Protein AF-X1EH78-F1 (afdb_monomer)

InterPro domains:
  IPR011990 Tetratricopeptide-like helical domain superfamily [G3DSA:1.25.40.10] (1-74)
  IPR011990 Tetratricopeptide-like helical domain superfamily [SSF48452] (2-75)
  IPR015338 Glycosyl transferase 64 domain [PF09258] (109-220)
  IPR029044 Nucleotide-diphospho-sugar transferases [G3DSA:3.90.550.10] (87-227)
  IPR029044 Nucleotide-diphospho-sugar transferases [SSF53448] (103-224)

Mean predicted aligned error: 12.68 Å

Structure (mmCIF, N/CA/C/O backbone):
data_AF-X1EH78-F1
#
_entry.id   AF-X1EH78-F1
#
loop_
_atom_site.group_PDB
_atom_site.id
_atom_site.type_symbol
_atom_site.label_atom_id
_atom_site.label_alt_id
_atom_site.label_comp_id
_atom_site.label_asym_id
_atom_site.label_entity_id
_atom_site.label_seq_id
_atom_site.pdbx_PDB_ins_code
_atom_site.Cartn_x
_atom_site.Cartn_y
_atom_site.Cartn_z
_atom_site.occupancy
_atom_site.B_iso_or_equiv
_atom_site.auth_seq_id
_atom_site.auth_comp_id
_atom_site.auth_asym_id
_atom_site.auth_atom_id
_atom_site.pdbx_PDB_model_num
ATOM 1 N N . MET A 1 1 ? 10.042 -4.671 -31.446 1.00 74.25 1 MET A N 1
ATOM 2 C CA . MET A 1 1 ? 11.273 -3.917 -31.793 1.00 74.25 1 MET A CA 1
ATOM 3 C C . MET A 1 1 ? 11.094 -2.400 -31.816 1.00 74.25 1 MET A C 1
ATOM 5 O O . MET A 1 1 ? 12.053 -1.720 -31.483 1.00 74.25 1 MET A O 1
ATOM 9 N N . LEU A 1 2 ? 9.914 -1.852 -32.146 1.00 88.25 2 LEU A N 1
ATOM 10 C CA . LEU A 1 2 ? 9.716 -0.392 -32.203 1.00 88.25 2 LEU A CA 1
ATOM 11 C C . LEU A 1 2 ? 10.090 0.333 -30.901 1.00 88.25 2 LEU A C 1
ATOM 13 O O . LEU A 1 2 ? 10.771 1.352 -30.965 1.00 88.25 2 LEU A O 1
ATOM 17 N N . GLY A 1 3 ? 9.722 -0.211 -29.733 1.00 90.81 3 GLY A N 1
ATOM 18 C CA . GLY A 1 3 ? 10.079 0.380 -28.436 1.00 90.81 3 GLY A CA 1
ATOM 19 C C . GLY A 1 3 ? 11.586 0.622 -28.290 1.00 90.81 3 GLY A C 1
ATOM 20 O O . GLY A 1 3 ? 12.017 1.741 -28.026 1.00 90.81 3 GLY A O 1
ATOM 21 N N . THR A 1 4 ? 12.397 -0.388 -28.604 1.00 91.75 4 THR A N 1
ATOM 22 C CA . THR A 1 4 ? 13.864 -0.306 -28.590 1.00 91.75 4 THR A CA 1
ATOM 23 C C . THR A 1 4 ? 14.398 0.751 -29.562 1.00 91.75 4 THR A C 1
ATOM 25 O O . THR A 1 4 ? 15.266 1.537 -29.193 1.00 91.75 4 THR A O 1
ATOM 28 N N . THR A 1 5 ? 13.851 0.834 -30.781 1.00 93.50 5 THR A N 1
ATOM 29 C CA . THR A 1 5 ? 14.229 1.872 -31.756 1.00 93.50 5 THR A CA 1
ATOM 30 C C . THR A 1 5 ? 13.955 3.275 -31.217 1.00 93.50 5 THR A C 1
ATOM 32 O O . THR A 1 5 ? 14.823 4.142 -31.286 1.00 93.50 5 THR A O 1
ATOM 35 N N . TYR A 1 6 ? 12.776 3.509 -30.634 1.00 93.75 6 TYR A N 1
ATOM 36 C CA . TYR A 1 6 ? 12.448 4.805 -30.039 1.00 93.75 6 TYR A CA 1
ATOM 37 C C . TYR A 1 6 ? 13.335 5.136 -28.836 1.00 93.75 6 TYR A C 1
ATOM 39 O O . TYR A 1 6 ? 13.730 6.292 -28.689 1.00 93.75 6 TYR A O 1
ATOM 47 N N . ALA A 1 7 ? 13.695 4.144 -28.018 1.00 94.62 7 ALA A N 1
ATOM 48 C CA . ALA A 1 7 ? 14.605 4.339 -26.894 1.00 94.62 7 ALA A CA 1
ATOM 49 C C . ALA A 1 7 ? 16.000 4.791 -27.357 1.00 94.62 7 ALA A C 1
ATOM 51 O O . ALA A 1 7 ? 16.530 5.751 -26.805 1.00 94.62 7 ALA A O 1
ATOM 52 N N . PHE A 1 8 ? 16.556 4.178 -28.411 1.00 94.62 8 PHE A N 1
ATOM 53 C CA . PHE A 1 8 ? 17.842 4.594 -28.992 1.00 94.62 8 PHE A CA 1
ATOM 54 C C . PHE A 1 8 ? 17.815 6.003 -29.594 1.00 94.62 8 PHE A C 1
ATOM 56 O O . PHE A 1 8 ? 18.830 6.692 -29.596 1.00 94.62 8 PHE A O 1
ATOM 63 N N . LEU A 1 9 ? 16.651 6.459 -30.062 1.00 95.75 9 LEU A N 1
ATOM 64 C CA . LEU A 1 9 ? 16.445 7.831 -30.534 1.00 95.75 9 LEU A CA 1
ATOM 65 C C . LEU A 1 9 ? 16.196 8.837 -29.390 1.00 95.75 9 LEU A C 1
ATOM 67 O O . LEU A 1 9 ? 15.796 9.969 -29.659 1.00 95.75 9 LEU A O 1
ATOM 71 N N . GLY A 1 10 ? 16.350 8.429 -28.124 1.00 93.62 10 GLY A N 1
ATOM 72 C CA . GLY A 1 10 ? 16.082 9.260 -26.943 1.00 93.62 10 GLY A CA 1
ATOM 73 C C . GLY A 1 10 ? 14.595 9.543 -26.695 1.00 93.62 10 GLY A C 1
ATOM 74 O O . GLY A 1 10 ? 14.237 10.374 -25.864 1.00 93.62 10 GLY A O 1
ATOM 75 N N . ARG A 1 11 ? 13.685 8.868 -27.409 1.00 95.94 11 ARG A N 1
ATOM 76 C CA . ARG A 1 11 ? 12.229 9.070 -27.316 1.00 95.94 11 ARG A CA 1
ATOM 77 C C . ARG A 1 11 ? 11.615 8.100 -26.309 1.00 95.94 11 ARG A C 1
ATOM 79 O O . ARG A 1 11 ? 10.763 7.281 -26.653 1.00 95.94 11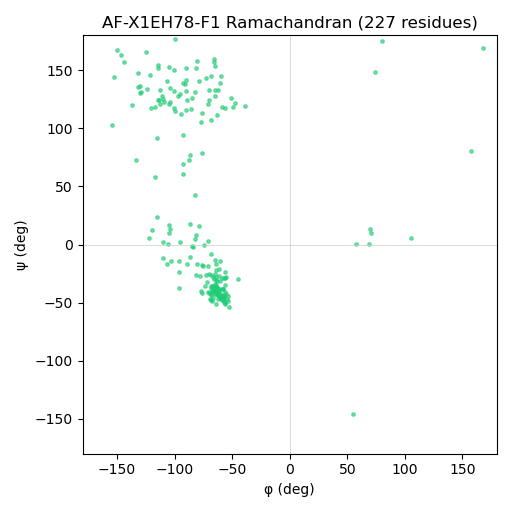 ARG A O 1
ATOM 86 N N . HIS A 1 12 ? 12.053 8.200 -25.057 1.00 95.56 12 HIS A N 1
ATOM 87 C CA . HIS A 1 12 ? 11.728 7.243 -23.993 1.00 95.56 12 HIS A CA 1
ATOM 88 C C . HIS A 1 12 ? 10.223 7.104 -23.714 1.00 95.56 12 HIS A C 1
ATOM 90 O O . HIS A 1 12 ? 9.746 5.986 -23.552 1.00 95.56 12 HIS A O 1
ATOM 96 N N . THR A 1 13 ? 9.444 8.191 -23.757 1.00 95.25 13 THR A N 1
ATOM 97 C CA . THR A 1 13 ? 7.975 8.120 -23.606 1.00 95.25 13 THR A CA 1
ATOM 98 C C . THR A 1 13 ? 7.340 7.243 -24.683 1.00 95.25 13 THR A C 1
ATOM 100 O O . THR A 1 13 ? 6.545 6.358 -24.381 1.00 95.25 13 THR A O 1
ATOM 103 N N . LYS A 1 14 ? 7.752 7.432 -25.943 1.00 94.56 14 LYS A N 1
ATOM 104 C CA . LYS A 1 14 ? 7.237 6.645 -27.066 1.00 94.56 14 LYS A CA 1
ATOM 105 C C . LYS A 1 14 ? 7.701 5.191 -26.989 1.00 94.56 14 LYS A C 1
ATOM 107 O O . LYS A 1 14 ? 6.945 4.291 -27.334 1.00 94.56 14 LYS A O 1
ATOM 112 N N . ALA A 1 15 ? 8.925 4.959 -26.516 1.00 95.31 15 ALA A N 1
ATOM 113 C CA . ALA A 1 15 ? 9.440 3.614 -26.289 1.00 95.31 15 ALA A CA 1
ATOM 114 C C . ALA A 1 15 ? 8.561 2.823 -25.308 1.00 95.31 15 ALA A C 1
ATOM 116 O O . ALA A 1 15 ? 8.171 1.698 -25.619 1.00 95.31 15 ALA A O 1
ATOM 117 N N . ILE A 1 16 ? 8.193 3.448 -24.182 1.00 95.00 16 ILE A N 1
ATOM 118 C CA . ILE A 1 16 ? 7.321 2.862 -23.155 1.00 95.00 16 ILE A CA 1
ATOM 119 C C . ILE A 1 16 ? 5.953 2.494 -23.737 1.00 95.00 16 ILE A C 1
ATOM 121 O O . ILE A 1 16 ? 5.503 1.371 -23.527 1.00 95.00 16 ILE A O 1
ATOM 125 N N . GLU A 1 17 ? 5.320 3.383 -24.512 1.00 93.31 17 GLU A N 1
ATOM 126 C CA . GLU A 1 17 ? 4.031 3.093 -25.162 1.00 93.31 17 GLU A CA 1
ATOM 127 C C . GLU A 1 17 ? 4.090 1.813 -26.006 1.00 93.31 17 GLU A C 1
ATOM 129 O O . GLU A 1 17 ? 3.221 0.953 -25.887 1.00 93.31 17 GLU A O 1
ATOM 134 N N . TYR A 1 18 ? 5.136 1.655 -26.823 1.00 92.75 18 TYR A N 1
ATOM 135 C CA . TYR A 1 18 ? 5.283 0.479 -27.683 1.00 92.75 18 TYR A CA 1
ATOM 136 C C . TYR A 1 18 ? 5.634 -0.802 -26.923 1.00 92.75 18 TYR A C 1
ATOM 138 O O . TYR A 1 18 ? 5.234 -1.881 -27.357 1.00 92.75 18 TYR A O 1
ATOM 146 N N . TRP A 1 19 ? 6.386 -0.722 -25.823 1.00 94.00 19 TRP A N 1
ATOM 147 C CA . TRP A 1 19 ? 6.629 -1.899 -24.986 1.00 94.00 19 TRP A CA 1
ATOM 148 C C . TRP A 1 19 ? 5.361 -2.330 -24.245 1.00 94.00 19 TRP A C 1
ATOM 150 O O . TRP A 1 19 ? 5.039 -3.514 -24.260 1.00 94.00 19 TRP A O 1
ATOM 160 N N . ILE A 1 20 ? 4.582 -1.392 -23.701 1.00 91.38 20 ILE A N 1
ATOM 161 C CA . ILE A 1 20 ? 3.291 -1.706 -23.067 1.00 91.38 20 ILE A CA 1
ATOM 162 C C . ILE A 1 20 ? 2.309 -2.290 -24.086 1.00 91.38 20 ILE A C 1
ATOM 164 O O . ILE A 1 20 ? 1.620 -3.266 -23.795 1.00 91.38 20 ILE A O 1
ATOM 168 N N . ASP A 1 21 ? 2.250 -1.737 -25.300 1.00 89.19 21 ASP A N 1
ATOM 169 C CA . ASP A 1 21 ? 1.376 -2.281 -26.342 1.00 89.19 21 ASP A CA 1
ATOM 170 C C . ASP A 1 21 ? 1.782 -3.708 -26.746 1.00 89.19 21 ASP A C 1
ATOM 172 O O . ASP A 1 21 ? 0.919 -4.536 -27.033 1.00 89.19 21 ASP A O 1
ATOM 176 N N . SER A 1 22 ? 3.075 -4.045 -26.654 1.00 88.19 22 SER A N 1
ATOM 177 C CA . SER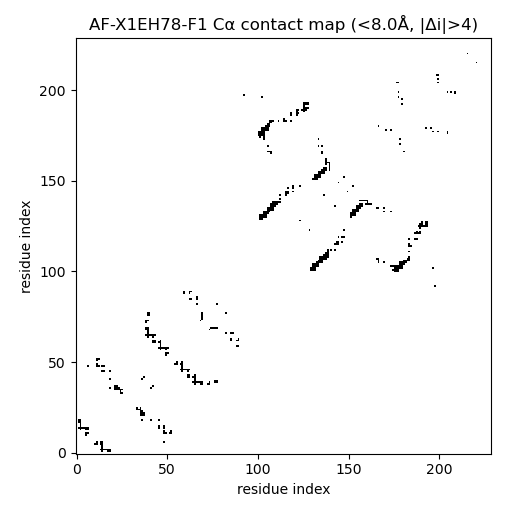 A 1 22 ? 3.579 -5.398 -26.930 1.00 88.19 22 SER A CA 1
ATOM 178 C C . SER A 1 22 ? 3.161 -6.465 -25.912 1.00 88.19 22 SER A C 1
ATOM 180 O O . SER A 1 22 ? 3.371 -7.654 -26.153 1.00 88.19 22 SER A O 1
ATOM 182 N N . PHE A 1 23 ? 2.528 -6.074 -24.801 1.00 87.94 23 PHE A N 1
ATOM 183 C CA . PHE A 1 23 ? 1.910 -7.026 -23.877 1.00 87.94 23 PHE A CA 1
ATOM 184 C C . PHE A 1 23 ? 0.669 -7.685 -24.486 1.00 87.94 23 PHE A C 1
ATOM 186 O O . PHE A 1 23 ? 0.321 -8.810 -24.123 1.00 87.94 23 PHE A O 1
ATOM 193 N N . LYS A 1 24 ? 0.016 -7.024 -25.446 1.00 84.94 24 LYS A N 1
ATOM 194 C CA . LYS A 1 24 ? -1.148 -7.566 -26.145 1.00 84.94 24 LYS A CA 1
ATOM 195 C C . LYS A 1 24 ? -0.708 -8.561 -27.218 1.00 84.94 24 LYS A C 1
ATOM 197 O O . LYS A 1 24 ? 0.259 -8.334 -27.943 1.00 84.94 24 LYS A O 1
ATOM 202 N N . ILE A 1 25 ? -1.462 -9.648 -27.367 1.00 70.69 25 ILE A N 1
ATOM 203 C CA . ILE A 1 25 ? -1.363 -10.500 -28.555 1.00 70.69 25 ILE A CA 1
ATOM 204 C C . ILE A 1 25 ? -2.099 -9.771 -29.679 1.00 70.69 25 ILE A C 1
ATOM 206 O O . ILE A 1 25 ? -3.328 -9.715 -29.691 1.00 70.69 25 ILE A O 1
ATOM 210 N N . ASN A 1 26 ? -1.353 -9.188 -30.613 1.00 66.38 26 ASN A N 1
ATOM 211 C CA . ASN A 1 26 ? -1.954 -8.589 -31.799 1.00 66.38 26 ASN A CA 1
ATOM 212 C C . ASN A 1 26 ? -2.491 -9.702 -32.707 1.00 66.38 26 ASN A C 1
ATOM 214 O O . ASN A 1 26 ? -1.758 -10.611 -33.085 1.00 66.38 26 ASN A O 1
ATOM 218 N N . THR A 1 27 ? -3.776 -9.638 -33.050 1.00 62.12 27 THR A N 1
ATOM 219 C CA . THR A 1 27 ? -4.417 -10.566 -33.990 1.00 62.12 27 THR A CA 1
ATOM 220 C C . THR A 1 27 ? -4.524 -9.890 -35.358 1.00 62.12 27 THR A C 1
ATOM 222 O O . THR A 1 27 ? -4.885 -8.718 -35.450 1.00 62.12 27 THR A O 1
ATOM 225 N N . GLY A 1 28 ? -4.121 -10.589 -36.419 1.00 69.88 28 GLY A N 1
ATOM 226 C CA . GLY A 1 28 ? -4.077 -10.058 -37.784 1.00 69.88 28 GLY A CA 1
ATOM 227 C C . GLY A 1 28 ? -3.311 -10.978 -38.735 1.00 69.88 28 GLY A C 1
ATOM 228 O O . GLY A 1 28 ? -2.634 -11.906 -38.287 1.00 69.88 28 GLY A O 1
ATOM 229 N N . ASP A 1 29 ? -3.408 -10.707 -40.038 1.00 70.38 29 ASP A N 1
ATOM 230 C CA . ASP A 1 29 ? -2.675 -11.435 -41.080 1.00 70.38 29 ASP A CA 1
ATOM 231 C C . ASP A 1 29 ? -1.212 -10.981 -41.106 1.00 70.38 29 ASP A C 1
ATOM 233 O O . ASP A 1 29 ? -0.785 -10.152 -41.912 1.00 70.38 29 ASP A O 1
ATOM 237 N N . PHE A 1 30 ? -0.432 -11.493 -40.160 1.00 75.31 30 PHE A N 1
ATOM 238 C CA . PHE A 1 30 ? 0.999 -11.242 -40.097 1.00 75.31 30 PHE A CA 1
ATOM 239 C C . PHE A 1 30 ? 1.769 -12.344 -40.827 1.00 75.31 30 PHE A C 1
ATOM 241 O O . PHE A 1 30 ? 1.492 -13.528 -40.662 1.00 75.31 30 PHE A O 1
ATOM 248 N N . ILE A 1 31 ? 2.811 -11.954 -41.570 1.00 76.06 31 ILE A N 1
ATOM 249 C CA . ILE A 1 31 ? 3.773 -12.898 -42.174 1.00 76.06 31 ILE A CA 1
ATOM 250 C C . ILE A 1 31 ? 4.494 -13.714 -41.080 1.00 76.06 31 ILE A C 1
ATOM 252 O O . ILE A 1 31 ? 4.895 -14.852 -41.309 1.00 76.06 31 ILE A O 1
ATOM 256 N N . PHE A 1 32 ? 4.624 -13.147 -39.876 1.00 72.31 32 PHE A N 1
ATOM 257 C CA . PHE A 1 32 ? 5.191 -13.797 -38.698 1.00 72.31 32 PHE A CA 1
ATOM 258 C C . PHE A 1 32 ? 4.238 -13.646 -37.513 1.00 72.31 32 PHE A C 1
ATOM 260 O O . PHE A 1 32 ? 3.809 -12.530 -37.223 1.00 72.31 32 PHE A O 1
ATOM 267 N N . CYS A 1 33 ? 3.943 -14.740 -36.807 1.00 70.69 33 CYS A N 1
ATOM 268 C CA . CYS A 1 33 ? 3.085 -14.704 -35.624 1.00 70.69 33 CYS A CA 1
ATOM 269 C C . CYS A 1 33 ? 3.675 -13.758 -34.563 1.00 70.69 33 CYS A C 1
ATOM 271 O O . CYS A 1 33 ? 4.785 -14.012 -34.081 1.00 70.69 33 CYS A O 1
ATOM 273 N N . PRO A 1 34 ? 2.976 -12.675 -34.183 1.00 70.00 34 PRO A N 1
ATOM 274 C CA . PRO A 1 34 ? 3.448 -11.802 -33.122 1.00 70.00 34 PRO A CA 1
ATOM 275 C C . PRO A 1 34 ? 3.472 -12.569 -31.799 1.00 70.00 34 PRO A C 1
ATOM 277 O O . PRO A 1 34 ? 2.513 -13.245 -31.430 1.00 70.00 34 PRO A O 1
ATOM 280 N N . ILE A 1 35 ? 4.583 -12.451 -31.079 1.00 69.38 35 ILE A N 1
ATOM 281 C CA . ILE A 1 35 ? 4.750 -13.020 -29.743 1.00 69.38 35 ILE A CA 1
ATOM 282 C C . ILE A 1 35 ? 4.449 -11.903 -28.746 1.00 69.38 35 ILE A C 1
ATOM 284 O O . ILE A 1 35 ? 5.015 -10.812 -28.863 1.00 69.38 35 ILE A O 1
ATOM 288 N N . SER A 1 36 ? 3.561 -12.161 -27.783 1.00 78.06 36 SER A N 1
ATOM 289 C CA . SER A 1 36 ? 3.377 -11.246 -26.651 1.00 78.06 36 SER A CA 1
ATOM 290 C C . SER A 1 36 ? 4.676 -11.168 -25.854 1.00 78.06 36 SER A C 1
ATOM 292 O O . SER A 1 36 ? 5.290 -12.192 -25.556 1.00 78.06 36 SER A O 1
ATOM 294 N N . ARG A 1 37 ? 5.106 -9.949 -25.527 1.00 81.81 37 ARG A N 1
ATOM 295 C CA . ARG A 1 37 ? 6.349 -9.688 -24.792 1.00 81.81 37 ARG A CA 1
ATOM 296 C C . ARG A 1 37 ? 6.069 -9.030 -23.452 1.00 81.81 37 ARG A C 1
ATOM 298 O O . ARG A 1 37 ? 6.529 -7.929 -23.175 1.00 81.81 37 ARG A O 1
ATOM 305 N N . ASN A 1 38 ? 5.286 -9.707 -22.623 1.00 90.12 38 ASN A N 1
ATOM 306 C CA . ASN A 1 38 ? 5.150 -9.369 -21.210 1.00 90.12 38 ASN A CA 1
ATOM 307 C C . ASN A 1 38 ? 6.154 -10.197 -20.393 1.00 90.12 38 ASN A C 1
ATOM 309 O O . ASN A 1 38 ? 5.775 -11.148 -19.721 1.00 90.12 38 ASN A O 1
ATOM 313 N N . ASP A 1 39 ? 7.442 -9.887 -20.550 1.00 92.00 39 ASP A N 1
ATOM 314 C CA . ASP A 1 39 ? 8.558 -10.651 -19.986 1.00 92.00 39 ASP A CA 1
ATOM 315 C C . ASP A 1 39 ? 9.491 -9.765 -19.137 1.00 92.00 39 ASP A C 1
ATOM 317 O O . ASP A 1 39 ? 9.435 -8.531 -19.195 1.00 92.00 39 ASP A O 1
ATOM 321 N N . ALA A 1 40 ? 10.362 -10.393 -18.341 1.00 94.25 40 ALA A N 1
ATOM 322 C CA . ALA A 1 40 ? 11.279 -9.704 -17.429 1.00 94.25 40 ALA A CA 1
ATOM 323 C C . ALA A 1 40 ? 12.177 -8.671 -18.133 1.00 94.25 40 ALA A C 1
ATOM 325 O O . ALA A 1 40 ? 12.374 -7.559 -17.640 1.00 94.25 40 ALA A O 1
ATOM 326 N N . GLN A 1 41 ? 12.677 -9.011 -19.324 1.00 94.56 41 GLN A N 1
ATOM 327 C CA . GLN A 1 41 ? 13.516 -8.130 -20.136 1.00 94.56 41 GLN A CA 1
ATOM 328 C C . GLN A 1 41 ? 12.754 -6.882 -20.604 1.00 94.56 41 GLN A C 1
ATOM 330 O O . GLN A 1 41 ? 13.301 -5.779 -20.609 1.00 94.56 41 GLN A O 1
ATOM 335 N N . THR A 1 42 ? 11.487 -7.034 -20.983 1.00 94.19 42 THR A N 1
ATOM 336 C CA . THR A 1 42 ? 10.657 -5.916 -21.435 1.00 94.19 42 THR A CA 1
ATOM 337 C C . THR A 1 42 ? 10.369 -4.953 -20.285 1.00 94.19 42 THR A C 1
ATOM 339 O O . THR A 1 42 ? 10.459 -3.736 -20.465 1.00 94.19 42 THR A O 1
ATOM 342 N N . TRP A 1 43 ? 10.114 -5.474 -19.084 1.00 95.88 43 TRP A N 1
ATOM 343 C CA . TRP A 1 43 ? 9.969 -4.656 -17.880 1.00 95.88 43 TRP A CA 1
ATOM 344 C C . TRP A 1 43 ? 11.265 -3.950 -17.473 1.00 95.88 43 TRP A C 1
ATOM 346 O O . TRP A 1 43 ? 11.221 -2.773 -17.112 1.00 95.88 43 TRP A O 1
ATOM 356 N N . ASP A 1 44 ? 12.422 -4.600 -17.621 1.00 96.25 44 ASP A N 1
ATOM 357 C CA . ASP A 1 44 ? 13.717 -3.939 -17.438 1.00 96.25 44 ASP A CA 1
ATOM 358 C C . ASP A 1 44 ? 13.901 -2.756 -18.408 1.00 96.25 44 ASP A C 1
ATOM 360 O O . ASP A 1 44 ? 14.265 -1.654 -17.993 1.00 96.25 44 ASP A O 1
ATOM 364 N N . TRP A 1 45 ? 13.579 -2.927 -19.691 1.00 96.56 45 TRP A N 1
ATOM 365 C CA . TRP A 1 45 ? 13.659 -1.832 -20.663 1.00 96.56 45 TRP A CA 1
ATOM 366 C C . TRP A 1 45 ? 12.734 -0.662 -20.328 1.00 96.56 45 TRP A C 1
ATOM 368 O O . TRP A 1 45 ? 13.139 0.501 -20.438 1.00 96.56 45 TRP A O 1
ATOM 378 N N . ILE A 1 46 ? 11.514 -0.958 -19.875 1.00 96.25 46 ILE A N 1
ATOM 379 C CA . ILE A 1 46 ? 10.577 0.054 -19.382 1.00 96.25 46 ILE A CA 1
ATOM 380 C C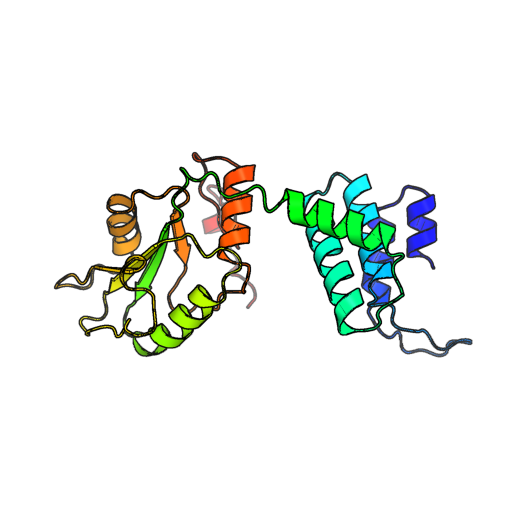 . ILE A 1 46 ? 11.184 0.791 -18.180 1.00 96.25 46 ILE A C 1
ATOM 382 O O . ILE A 1 46 ? 11.149 2.024 -18.149 1.00 96.25 46 ILE A O 1
ATOM 386 N N . SER A 1 47 ? 11.803 0.070 -17.236 1.00 96.19 47 SER A N 1
ATOM 387 C CA . SER A 1 47 ? 12.472 0.677 -16.079 1.00 96.19 47 SER A CA 1
ATOM 388 C C . SER A 1 47 ? 13.565 1.661 -16.509 1.00 96.19 47 SER A C 1
ATOM 390 O O . SER A 1 47 ? 13.583 2.808 -16.061 1.00 96.19 47 SER A O 1
ATOM 392 N N . LEU A 1 48 ? 14.403 1.282 -17.478 1.00 96.00 48 LEU A N 1
ATOM 393 C CA . LEU A 1 48 ? 15.475 2.132 -17.989 1.00 96.00 48 LEU A CA 1
ATOM 394 C C . LEU A 1 48 ? 14.932 3.388 -18.683 1.00 96.00 48 LEU A C 1
ATOM 396 O O . LEU A 1 48 ? 15.493 4.477 -18.541 1.00 96.00 48 LEU A O 1
ATOM 400 N N . ALA A 1 49 ? 13.835 3.274 -19.431 1.00 95.94 49 ALA A N 1
ATOM 401 C CA . ALA A 1 49 ? 13.202 4.438 -20.040 1.00 95.94 49 ALA A CA 1
ATOM 402 C C . ALA A 1 49 ? 12.613 5.392 -18.993 1.00 95.94 49 ALA A C 1
ATOM 404 O O . ALA A 1 49 ? 12.776 6.604 -19.132 1.00 95.94 49 ALA A O 1
ATOM 405 N N . PHE A 1 50 ? 12.001 4.881 -17.921 1.00 95.75 50 PHE A N 1
ATOM 406 C CA . PHE A 1 50 ? 11.560 5.726 -16.810 1.00 95.75 50 PHE A CA 1
ATOM 407 C C . PHE A 1 50 ? 12.730 6.399 -16.084 1.00 95.75 50 PHE A C 1
ATOM 409 O O . PHE A 1 50 ? 12.635 7.588 -15.770 1.00 95.75 50 PHE A O 1
ATOM 416 N N . ALA A 1 51 ? 13.852 5.698 -15.897 1.00 93.19 51 ALA A N 1
ATOM 417 C CA . ALA A 1 51 ? 15.068 6.274 -15.326 1.00 93.19 51 ALA A CA 1
ATOM 418 C C . ALA A 1 51 ? 15.570 7.475 -16.149 1.00 93.19 51 ALA A C 1
ATOM 420 O O . ALA A 1 51 ? 15.821 8.544 -15.593 1.00 93.19 51 ALA A O 1
ATOM 421 N N . ASN A 1 52 ? 15.625 7.338 -17.480 1.00 94.38 52 ASN A N 1
ATOM 422 C CA . ASN A 1 52 ? 16.029 8.422 -18.387 1.00 94.38 52 ASN A CA 1
ATOM 423 C C . ASN A 1 52 ? 15.061 9.617 -18.382 1.00 94.38 52 ASN A C 1
ATOM 425 O O . ASN A 1 52 ? 15.463 10.741 -18.668 1.00 94.38 52 ASN A O 1
ATOM 429 N N . LEU A 1 53 ? 13.791 9.393 -18.040 1.00 92.00 53 LEU A N 1
ATOM 430 C CA . LEU A 1 53 ? 12.792 10.452 -17.874 1.00 92.00 53 LEU A CA 1
ATOM 431 C C . LEU A 1 53 ? 12.805 11.086 -16.471 1.00 92.00 53 LEU A C 1
ATOM 433 O O . LEU A 1 53 ? 11.995 11.970 -16.205 1.00 92.00 53 LEU A O 1
ATOM 437 N N . GLY A 1 54 ? 13.664 10.625 -15.553 1.00 87.25 54 GLY A N 1
ATOM 438 C CA . GLY A 1 54 ? 13.668 11.066 -14.153 1.00 87.25 54 GLY A CA 1
ATOM 439 C C . GLY A 1 54 ? 12.457 10.586 -13.338 1.00 87.25 54 GLY A C 1
ATOM 440 O O . GLY A 1 54 ? 12.224 11.073 -12.231 1.00 87.25 54 GLY A O 1
ATOM 441 N N . LYS A 1 55 ? 11.688 9.626 -13.863 1.00 85.75 55 LYS A N 1
ATOM 442 C CA . LYS A 1 55 ? 10.461 9.073 -13.271 1.00 85.75 55 LYS A CA 1
ATOM 443 C C . LYS A 1 55 ? 10.785 7.930 -12.312 1.00 85.75 55 LYS A C 1
ATOM 445 O O . LYS A 1 55 ? 10.693 6.753 -12.654 1.00 85.75 55 LYS A O 1
ATOM 450 N N . LYS A 1 56 ? 11.252 8.291 -11.115 1.00 86.12 56 LYS A N 1
ATOM 451 C CA . LYS A 1 56 ? 11.816 7.337 -10.145 1.00 86.12 56 LYS A CA 1
ATOM 452 C C . LYS A 1 56 ? 10.812 6.286 -9.659 1.00 86.12 56 LYS A C 1
ATOM 454 O O . LYS A 1 56 ? 11.207 5.136 -9.487 1.00 86.12 56 LYS A O 1
ATOM 459 N N . ASP A 1 57 ? 9.550 6.648 -9.448 1.00 79.56 57 ASP A N 1
ATOM 460 C CA . ASP A 1 57 ? 8.548 5.728 -8.890 1.00 79.56 57 ASP A CA 1
ATOM 461 C C . ASP A 1 57 ? 8.066 4.715 -9.936 1.00 79.56 57 ASP A C 1
ATOM 463 O O . ASP A 1 57 ? 7.988 3.512 -9.667 1.00 79.56 57 ASP A O 1
ATOM 467 N N . GLU A 1 58 ? 7.829 5.169 -11.168 1.00 87.44 58 GLU A N 1
ATOM 468 C CA . GLU A 1 58 ? 7.485 4.282 -12.278 1.00 87.44 58 GLU A CA 1
ATOM 469 C C . GLU A 1 58 ? 8.657 3.367 -12.660 1.00 87.44 58 GLU A C 1
ATOM 471 O O . GLU A 1 58 ? 8.446 2.185 -12.934 1.00 87.44 58 GLU A O 1
ATOM 476 N N . MET A 1 59 ? 9.895 3.876 -12.604 1.00 93.56 59 MET A N 1
ATOM 477 C CA . MET A 1 59 ? 11.106 3.064 -12.770 1.00 93.56 59 MET A CA 1
ATOM 478 C C . MET A 1 59 ? 11.136 1.919 -11.754 1.00 93.56 59 MET A C 1
ATOM 480 O O . MET A 1 59 ? 11.295 0.769 -12.150 1.00 93.56 59 MET A O 1
ATOM 484 N N . LYS A 1 60 ? 10.947 2.210 -10.461 1.00 86.12 60 LYS A N 1
ATOM 485 C CA . LYS A 1 60 ? 10.950 1.188 -9.399 1.00 86.12 60 LYS A CA 1
ATOM 486 C C . LYS A 1 60 ? 9.844 0.160 -9.587 1.00 86.12 60 LYS A C 1
ATOM 488 O O . LYS A 1 60 ? 10.095 -1.035 -9.476 1.00 86.12 60 LYS A O 1
ATOM 493 N N . THR A 1 61 ? 8.639 0.621 -9.918 1.00 86.06 61 THR A N 1
ATOM 494 C CA . THR A 1 61 ? 7.501 -0.263 -10.208 1.00 86.06 61 THR A CA 1
ATOM 495 C C . THR A 1 61 ? 7.848 -1.230 -11.342 1.00 86.06 61 THR A C 1
ATOM 497 O O . THR A 1 61 ? 7.605 -2.430 -11.230 1.00 86.06 61 THR A O 1
ATOM 500 N N . ALA A 1 62 ? 8.486 -0.732 -12.405 1.00 92.19 62 ALA A N 1
ATOM 501 C CA . ALA A 1 62 ? 8.959 -1.563 -13.504 1.00 92.19 62 ALA A CA 1
ATOM 502 C C . ALA A 1 62 ? 10.096 -2.522 -13.088 1.00 92.19 62 ALA A C 1
ATOM 504 O O . ALA A 1 62 ? 10.091 -3.666 -13.531 1.00 92.19 62 ALA A O 1
ATOM 505 N N . CYS A 1 63 ? 11.017 -2.118 -12.200 1.00 93.75 63 CYS A N 1
ATOM 506 C CA . CYS A 1 63 ? 12.044 -3.011 -11.640 1.00 93.75 63 CYS A CA 1
ATOM 507 C C . CYS A 1 63 ? 11.435 -4.171 -10.834 1.00 93.75 63 CYS A C 1
ATOM 509 O O . CYS A 1 63 ? 11.810 -5.322 -11.047 1.00 93.75 63 CYS A O 1
ATOM 511 N N . HIS A 1 64 ? 10.477 -3.889 -9.941 1.00 89.81 64 HIS A N 1
ATOM 512 C CA . HIS A 1 64 ? 9.759 -4.925 -9.185 1.00 89.81 64 HIS A CA 1
ATOM 513 C C . HIS A 1 64 ? 9.077 -5.923 -10.112 1.00 89.81 64 HIS A C 1
ATOM 515 O O . HIS A 1 64 ? 9.149 -7.134 -9.916 1.00 89.81 64 HIS A O 1
ATOM 521 N N . GLN A 1 65 ? 8.418 -5.395 -11.137 1.00 90.94 65 GLN A N 1
ATOM 522 C CA . GLN A 1 65 ? 7.708 -6.192 -12.112 1.00 90.94 65 GLN A CA 1
ATOM 523 C C . GLN A 1 65 ? 8.676 -7.053 -12.944 1.00 90.94 65 GLN A C 1
ATOM 525 O O . GLN A 1 65 ? 8.404 -8.233 -13.139 1.00 90.94 65 GLN A O 1
ATOM 530 N N . ALA A 1 66 ? 9.841 -6.526 -13.336 1.00 94.31 66 ALA A N 1
ATOM 531 C CA . ALA A 1 66 ? 10.890 -7.300 -14.002 1.00 94.31 66 ALA A CA 1
ATOM 532 C C . ALA A 1 66 ? 11.381 -8.478 -13.144 1.00 94.31 66 ALA A C 1
ATOM 534 O O . ALA A 1 66 ? 11.443 -9.603 -13.635 1.00 94.31 66 ALA A O 1
ATOM 535 N N . LEU A 1 67 ? 11.667 -8.242 -11.858 1.00 92.75 67 LEU A N 1
ATOM 536 C CA . LEU A 1 67 ? 12.087 -9.291 -10.919 1.00 92.75 67 LEU A CA 1
ATOM 537 C C . LEU A 1 67 ? 10.998 -10.352 -10.702 1.00 92.75 67 LEU A C 1
ATOM 539 O O . LEU A 1 67 ? 11.306 -11.541 -10.603 1.00 92.75 67 LEU A O 1
ATOM 543 N N . ARG A 1 68 ? 9.723 -9.942 -10.646 1.00 90.44 68 ARG A N 1
ATOM 544 C CA . ARG A 1 68 ? 8.595 -10.872 -10.516 1.00 90.44 68 ARG A CA 1
ATOM 545 C C . ARG A 1 68 ? 8.489 -11.789 -11.732 1.00 90.44 68 ARG A C 1
ATOM 547 O O . ARG A 1 68 ? 8.448 -13.004 -11.570 1.00 90.44 68 ARG A O 1
ATOM 554 N N . GLU A 1 69 ? 8.488 -11.218 -12.935 1.00 92.25 69 GLU A N 1
ATOM 555 C CA . GLU A 1 69 ? 8.373 -11.990 -14.179 1.00 92.25 69 GLU A CA 1
ATOM 556 C C . GLU A 1 69 ? 9.579 -12.921 -14.394 1.00 92.25 69 GLU A C 1
ATOM 558 O O . GLU A 1 69 ? 9.399 -14.049 -14.851 1.00 92.25 69 GLU A O 1
ATOM 563 N N . GLU A 1 70 ? 10.787 -12.503 -13.994 1.00 93.44 70 GLU A N 1
ATOM 564 C CA . GLU A 1 70 ? 11.997 -13.344 -14.029 1.00 93.44 70 GLU A CA 1
ATOM 565 C C . GLU A 1 70 ? 11.842 -14.586 -13.139 1.00 93.44 70 GLU A C 1
ATOM 567 O O . GLU A 1 70 ? 12.267 -15.683 -13.498 1.00 93.44 70 GLU A O 1
ATOM 572 N N . LYS A 1 71 ? 11.199 -14.431 -11.977 1.00 90.38 71 LYS A N 1
ATOM 573 C CA . LYS A 1 71 ? 10.959 -15.525 -11.034 1.00 90.38 71 LYS A CA 1
ATOM 574 C C . LYS A 1 71 ? 9.816 -16.444 -11.471 1.00 90.38 71 LYS A C 1
ATOM 576 O O . LYS A 1 71 ? 9.899 -17.651 -11.255 1.00 90.38 71 LYS A O 1
ATOM 581 N N . GLU A 1 72 ? 8.742 -15.879 -12.015 1.00 86.94 72 GLU A N 1
ATOM 582 C CA . GLU A 1 72 ? 7.470 -16.584 -12.210 1.00 86.94 72 GLU A CA 1
ATOM 583 C C . GLU A 1 72 ? 7.299 -17.170 -13.616 1.00 86.94 72 GLU A C 1
ATOM 585 O O . GLU A 1 72 ? 6.761 -18.269 -13.743 1.00 86.94 72 GLU A O 1
ATOM 590 N N . ASN A 1 73 ? 7.766 -16.482 -14.665 1.00 78.69 73 ASN A N 1
ATOM 591 C CA . ASN A 1 73 ? 7.355 -16.768 -16.047 1.00 78.69 73 ASN A CA 1
ATOM 592 C C . ASN A 1 73 ? 8.504 -17.104 -17.012 1.00 78.69 73 ASN A C 1
ATOM 594 O O . ASN A 1 73 ? 8.262 -17.315 -18.201 1.00 78.69 73 ASN A O 1
ATOM 598 N N . GLY A 1 74 ? 9.743 -17.219 -16.526 1.00 67.69 74 GLY A N 1
ATOM 599 C CA . GLY A 1 74 ? 10.865 -17.671 -17.352 1.00 67.69 74 GLY A CA 1
ATOM 600 C C . GLY A 1 74 ? 12.224 -17.226 -16.823 1.00 67.69 74 GLY A C 1
ATOM 601 O O . GLY A 1 74 ? 12.773 -16.266 -17.361 1.00 67.69 74 GLY A O 1
ATOM 602 N N . PRO A 1 75 ? 12.790 -17.914 -15.815 1.00 73.00 75 PRO A N 1
ATOM 603 C CA . PRO A 1 75 ? 14.114 -17.580 -15.307 1.00 73.00 75 PRO A CA 1
ATOM 604 C C . PRO A 1 75 ? 15.176 -17.724 -16.405 1.00 73.00 75 PRO A C 1
ATOM 606 O O . PRO A 1 75 ? 15.163 -18.681 -17.181 1.00 73.00 75 PRO A O 1
ATOM 609 N N . GLY A 1 76 ? 16.118 -16.783 -16.447 1.00 80.56 76 GLY A N 1
ATOM 610 C CA . GLY A 1 76 ? 17.229 -16.736 -17.396 1.00 80.56 76 GLY A CA 1
ATOM 611 C C . GLY A 1 76 ? 17.095 -15.686 -18.503 1.00 80.56 76 GLY A C 1
ATOM 612 O O . GLY A 1 76 ? 17.949 -15.655 -19.392 1.00 80.56 76 GLY A O 1
ATOM 613 N N . LEU A 1 77 ? 16.068 -14.827 -18.477 1.00 87.19 77 LEU A N 1
ATOM 614 C CA . LEU A 1 77 ? 15.947 -13.712 -19.428 1.00 87.19 77 LEU A CA 1
ATOM 615 C C . LEU A 1 77 ? 16.801 -12.509 -19.017 1.00 87.19 77 LEU A C 1
ATOM 617 O O . LEU A 1 77 ? 17.231 -11.733 -19.880 1.00 87.19 77 LEU A O 1
ATOM 621 N N . LEU A 1 78 ? 17.075 -12.365 -17.720 1.00 92.06 78 LEU A N 1
ATOM 622 C CA . LEU A 1 78 ? 17.967 -11.348 -17.184 1.00 92.06 78 LEU A CA 1
ATOM 623 C C . LEU A 1 78 ? 19.323 -11.954 -16.779 1.00 92.06 78 LEU A C 1
ATOM 625 O O . LEU A 1 78 ? 19.378 -12.976 -16.094 1.00 92.06 78 LEU A O 1
ATOM 629 N N . PRO A 1 79 ? 20.454 -11.317 -17.140 1.00 93.94 79 PRO A N 1
ATOM 630 C CA . PRO A 1 79 ? 21.758 -11.710 -16.616 1.00 93.94 79 PRO A CA 1
ATOM 631 C C . PRO A 1 79 ? 21.805 -11.605 -15.077 1.00 93.94 79 PRO A C 1
ATOM 633 O O . PRO A 1 79 ? 21.261 -10.645 -14.528 1.00 93.94 79 PRO A O 1
ATOM 636 N N . PRO A 1 80 ? 22.526 -12.489 -14.358 1.00 92.62 80 PRO A N 1
ATOM 637 C CA . PRO A 1 80 ? 22.595 -12.450 -12.891 1.00 92.62 80 PRO A CA 1
ATOM 638 C C . PRO A 1 80 ? 23.071 -11.112 -12.308 1.00 92.62 80 PRO A C 1
ATOM 640 O O . PRO A 1 80 ? 22.598 -10.677 -11.263 1.00 92.62 80 PRO A O 1
ATOM 643 N N . GLU A 1 81 ? 23.992 -10.427 -12.988 1.00 92.62 81 GLU A N 1
ATOM 644 C CA . GLU A 1 81 ? 24.437 -9.084 -12.597 1.00 92.62 81 GLU A CA 1
ATOM 645 C C . GLU A 1 81 ? 23.295 -8.065 -12.665 1.00 92.62 81 GLU A C 1
ATOM 647 O O . GLU A 1 81 ? 23.149 -7.220 -11.784 1.00 92.62 81 GLU A O 1
ATOM 652 N N . LYS A 1 82 ? 22.443 -8.182 -13.684 1.00 94.25 82 LYS A N 1
ATOM 653 C CA . LYS A 1 82 ? 21.299 -7.300 -13.864 1.00 94.25 82 LYS A CA 1
ATOM 654 C C . LYS A 1 82 ? 20.257 -7.514 -12.772 1.00 94.25 82 LYS A C 1
ATOM 656 O O . LYS A 1 82 ? 19.746 -6.530 -12.248 1.00 94.25 82 LYS A O 1
ATOM 661 N N . ILE A 1 83 ? 20.006 -8.767 -12.391 1.00 92.75 83 ILE A N 1
ATOM 662 C CA . ILE A 1 83 ? 19.136 -9.112 -11.259 1.00 92.75 83 ILE A CA 1
ATOM 663 C C . ILE A 1 83 ? 19.633 -8.413 -9.990 1.00 92.75 83 ILE A C 1
ATOM 665 O O . ILE A 1 83 ? 18.871 -7.668 -9.387 1.00 92.75 83 ILE A O 1
ATOM 669 N N . ARG A 1 84 ? 20.931 -8.522 -9.666 1.00 91.94 84 ARG A N 1
ATOM 670 C CA . ARG A 1 84 ? 21.522 -7.849 -8.493 1.00 91.94 84 ARG A CA 1
ATOM 671 C C . ARG A 1 84 ? 21.356 -6.330 -8.518 1.00 91.94 84 ARG A C 1
ATOM 673 O O . ARG A 1 84 ? 21.140 -5.720 -7.478 1.00 91.94 84 ARG A O 1
ATOM 680 N N . ILE A 1 85 ? 21.478 -5.702 -9.690 1.00 90.94 85 ILE A N 1
ATOM 681 C CA . ILE A 1 85 ? 21.264 -4.254 -9.839 1.00 90.94 85 ILE A CA 1
ATOM 682 C C . ILE A 1 85 ? 19.798 -3.900 -9.576 1.00 90.94 85 ILE A C 1
ATOM 684 O O . ILE A 1 85 ? 19.527 -2.944 -8.854 1.00 90.94 85 ILE A O 1
ATOM 688 N N . LEU A 1 86 ? 18.858 -4.651 -10.156 1.00 91.69 86 LEU A N 1
ATOM 689 C CA . LEU A 1 86 ? 17.428 -4.421 -9.954 1.00 91.69 86 LEU A CA 1
ATOM 690 C C . LEU A 1 86 ? 17.032 -4.645 -8.490 1.00 91.69 86 LEU A C 1
ATOM 692 O O . LEU A 1 86 ? 16.324 -3.809 -7.935 1.00 91.69 86 LEU A O 1
ATOM 696 N N . GLU A 1 87 ? 17.542 -5.705 -7.858 1.00 89.88 87 GLU A N 1
ATOM 697 C CA . GLU A 1 87 ? 17.397 -5.969 -6.422 1.00 89.88 87 GLU A CA 1
ATOM 698 C C . GLU A 1 87 ? 17.945 -4.801 -5.607 1.00 89.88 87 GLU A C 1
ATOM 700 O O . GLU A 1 87 ? 17.219 -4.257 -4.795 1.00 89.88 87 GLU A O 1
ATOM 705 N N . ALA A 1 88 ? 19.152 -4.304 -5.891 1.00 85.69 88 ALA A N 1
ATOM 706 C CA . ALA A 1 88 ? 19.711 -3.155 -5.179 1.00 85.69 88 ALA A CA 1
ATOM 707 C C . ALA A 1 88 ? 18.893 -1.862 -5.367 1.00 85.69 88 ALA A C 1
ATOM 709 O O . ALA A 1 88 ? 18.775 -1.069 -4.435 1.00 85.69 88 ALA A O 1
ATOM 710 N N . ILE A 1 89 ? 18.325 -1.625 -6.555 1.00 83.75 89 ILE A N 1
ATOM 711 C CA . ILE A 1 89 ? 17.450 -0.469 -6.821 1.00 83.75 89 ILE A CA 1
ATOM 712 C C . ILE A 1 89 ? 16.160 -0.567 -5.999 1.00 83.75 89 ILE A C 1
ATOM 714 O O . ILE A 1 89 ? 15.687 0.442 -5.475 1.00 83.75 89 ILE A O 1
ATOM 718 N N . VAL A 1 90 ? 15.607 -1.774 -5.890 1.00 82.38 90 VAL A N 1
ATOM 719 C CA . VAL A 1 90 ? 14.417 -2.082 -5.090 1.00 82.38 90 VAL A CA 1
ATOM 720 C C . VAL A 1 90 ? 14.731 -2.086 -3.584 1.00 82.38 90 VAL A C 1
ATOM 722 O O . VAL A 1 90 ? 13.944 -1.603 -2.774 1.00 82.38 90 VAL A O 1
ATOM 725 N N . ASP A 1 91 ? 15.912 -2.536 -3.181 1.00 71.06 91 ASP A N 1
ATOM 726 C CA . ASP A 1 91 ? 16.338 -2.614 -1.783 1.00 71.06 91 ASP A CA 1
ATOM 727 C C . ASP A 1 91 ? 16.774 -1.257 -1.231 1.00 71.06 91 ASP A C 1
ATOM 729 O O . ASP A 1 91 ? 16.600 -0.992 -0.046 1.00 71.06 91 ASP A O 1
ATOM 733 N N . GLN A 1 92 ? 17.250 -0.333 -2.070 1.00 61.03 92 GLN A N 1
ATOM 734 C CA . GLN A 1 92 ? 17.466 1.061 -1.658 1.00 61.03 92 GLN A CA 1
ATOM 735 C C . GLN A 1 92 ? 16.159 1.786 -1.289 1.00 61.03 92 GLN A C 1
ATOM 737 O O . GLN A 1 92 ? 16.210 2.852 -0.673 1.00 61.03 92 GLN A O 1
ATOM 742 N N . THR A 1 93 ? 14.992 1.224 -1.626 1.00 50.78 93 THR A N 1
ATOM 743 C CA . THR A 1 93 ? 13.688 1.657 -1.091 1.00 50.78 93 THR A CA 1
ATOM 744 C C . THR A 1 93 ? 13.265 0.959 0.189 1.00 50.78 93 THR A C 1
ATOM 746 O O . THR A 1 93 ? 12.479 1.531 0.937 1.00 50.78 93 THR A O 1
ATOM 749 N N . ASN A 1 94 ? 13.885 -0.171 0.517 1.00 49.38 94 ASN A N 1
ATOM 750 C CA . ASN A 1 94 ? 13.917 -0.719 1.867 1.00 49.38 94 ASN A CA 1
ATOM 751 C C . ASN A 1 94 ? 15.022 -0.038 2.682 1.00 49.38 94 ASN A C 1
ATOM 753 O O . ASN A 1 94 ? 15.754 -0.708 3.416 1.00 49.38 94 ASN A O 1
ATOM 757 N N . ALA A 1 95 ? 15.170 1.293 2.562 1.00 46.69 95 ALA A N 1
ATOM 758 C CA . ALA A 1 95 ? 15.909 2.033 3.575 1.00 46.69 95 ALA A CA 1
ATOM 759 C C . ALA A 1 95 ? 15.346 1.551 4.917 1.00 46.69 95 ALA A C 1
ATOM 761 O O . ALA A 1 95 ? 14.119 1.581 5.076 1.00 46.69 95 ALA A O 1
ATOM 762 N N . PRO A 1 96 ? 16.184 0.992 5.812 1.00 50.00 96 PRO A N 1
ATOM 763 C CA . PRO A 1 96 ? 15.682 0.410 7.040 1.00 50.00 96 PRO A CA 1
ATOM 764 C C . PRO A 1 96 ? 14.798 1.465 7.678 1.00 50.00 96 PRO A C 1
ATOM 766 O O . PRO A 1 96 ? 15.232 2.615 7.797 1.00 50.00 96 PRO A O 1
ATOM 769 N N . LEU A 1 97 ? 13.551 1.078 7.982 1.00 55.78 97 LEU A N 1
ATOM 770 C CA . LEU A 1 97 ? 12.624 1.910 8.739 1.00 55.78 97 LEU A CA 1
ATOM 771 C C . LEU A 1 97 ? 13.453 2.592 9.808 1.00 55.78 97 LEU A C 1
ATOM 773 O O . LEU A 1 97 ? 14.107 1.888 10.584 1.00 55.78 97 LEU A O 1
ATOM 777 N N . ASP A 1 98 ? 13.490 3.926 9.788 1.00 62.03 98 ASP A N 1
ATOM 778 C CA . ASP A 1 98 ? 14.141 4.651 10.867 1.00 62.03 98 ASP A CA 1
ATOM 779 C C . ASP A 1 98 ? 13.560 4.050 12.151 1.00 62.03 98 ASP A C 1
ATOM 781 O O . ASP A 1 98 ? 12.336 4.062 12.313 1.00 62.03 98 ASP A O 1
ATOM 785 N N . PRO A 1 99 ? 14.380 3.430 13.018 1.00 62.09 99 PRO A N 1
ATOM 786 C CA . PRO A 1 99 ? 13.873 2.697 14.171 1.00 62.09 99 PRO A CA 1
ATOM 787 C C . PRO A 1 99 ? 13.075 3.606 15.116 1.00 62.09 99 PRO A C 1
ATOM 789 O O . PRO A 1 99 ? 12.341 3.113 15.970 1.00 62.09 99 PRO A O 1
ATOM 792 N N . ASN A 1 100 ? 13.185 4.927 14.943 1.00 69.12 100 ASN A N 1
ATOM 793 C CA . ASN A 1 100 ? 12.425 5.934 15.669 1.00 69.12 100 ASN A CA 1
ATOM 794 C C . ASN A 1 100 ? 11.058 6.263 15.035 1.00 69.12 100 ASN A C 1
ATOM 796 O O . ASN A 1 100 ? 10.242 6.942 15.659 1.00 69.12 100 ASN A O 1
ATOM 800 N N . VAL A 1 101 ? 10.774 5.795 13.818 1.00 82.25 101 VAL A N 1
ATOM 801 C CA . VAL A 1 101 ? 9.485 5.972 13.140 1.00 82.25 101 VAL A CA 1
ATOM 802 C C . VAL A 1 101 ? 8.539 4.860 13.572 1.00 82.25 101 VAL A C 1
ATOM 804 O O . VAL A 1 101 ? 8.731 3.682 13.283 1.00 82.25 101 VAL A O 1
ATOM 807 N N . THR A 1 102 ? 7.452 5.256 14.227 1.00 91.12 102 THR A N 1
ATOM 808 C CA . THR A 1 102 ? 6.314 4.374 14.493 1.00 91.12 102 THR A CA 1
ATOM 809 C C . THR A 1 102 ? 5.226 4.654 13.463 1.00 91.12 102 THR A C 1
ATOM 811 O O . THR A 1 102 ? 4.658 5.744 13.461 1.00 91.12 102 THR A O 1
ATOM 814 N N . ILE A 1 103 ? 4.918 3.683 12.602 1.00 95.94 103 ILE A N 1
ATOM 815 C CA . ILE A 1 103 ? 3.774 3.766 11.683 1.00 95.94 103 ILE A CA 1
ATOM 816 C C . ILE A 1 103 ? 2.507 3.359 12.441 1.00 95.94 103 ILE A C 1
ATOM 818 O O . ILE A 1 103 ? 2.477 2.310 13.092 1.00 95.94 103 ILE A O 1
ATOM 822 N N . GLU A 1 104 ? 1.448 4.162 12.343 1.00 97.44 104 GLU A N 1
ATOM 823 C CA . GLU A 1 104 ? 0.142 3.831 12.919 1.00 97.44 104 GLU A CA 1
ATOM 824 C C . GLU A 1 104 ? -0.941 3.773 11.838 1.00 97.44 104 GLU A C 1
ATOM 826 O O . GLU A 1 104 ? -1.269 4.763 11.188 1.00 97.44 104 GLU A O 1
ATOM 831 N N . VAL A 1 105 ? -1.527 2.593 11.667 1.00 98.06 105 VAL A N 1
ATOM 832 C CA . VAL A 1 105 ? -2.609 2.314 10.726 1.00 98.06 105 VAL A CA 1
ATOM 833 C C . VAL A 1 105 ? -3.943 2.418 11.458 1.00 98.06 105 VAL A C 1
ATOM 835 O O . VAL A 1 105 ? -4.130 1.819 12.514 1.00 98.06 105 VAL A O 1
ATOM 838 N N . CYS A 1 106 ? -4.879 3.178 10.906 1.00 98.31 106 CYS A N 1
ATOM 839 C CA . CYS A 1 106 ? -6.116 3.571 11.559 1.00 98.31 106 CYS A CA 1
ATOM 840 C C . CYS A 1 106 ? -7.327 3.298 10.670 1.00 98.31 106 CYS A C 1
ATOM 842 O O . CYS A 1 106 ? -7.377 3.744 9.529 1.00 98.31 106 CYS A O 1
ATOM 844 N N . PHE A 1 107 ? -8.350 2.648 11.214 1.00 97.94 107 PHE A N 1
ATOM 845 C CA . PHE A 1 107 ? -9.626 2.491 10.516 1.00 97.94 107 PHE A CA 1
ATOM 846 C C . PHE A 1 107 ? -10.800 2.418 11.490 1.00 97.94 107 PHE A C 1
ATOM 848 O O . PHE A 1 107 ? -10.646 2.326 12.714 1.00 97.94 107 PHE A O 1
ATOM 855 N N . LEU A 1 108 ? -12.002 2.536 10.939 1.00 97.62 108 LEU A N 1
ATOM 856 C CA . LEU A 1 108 ? -13.242 2.658 11.687 1.00 97.62 108 LEU A CA 1
ATOM 857 C C . LEU A 1 108 ? -14.180 1.560 11.254 1.00 97.62 108 LEU A C 1
ATOM 859 O O . LEU A 1 108 ? -14.395 1.394 10.065 1.00 97.62 108 LEU A O 1
ATOM 863 N N . ILE A 1 109 ? -14.804 0.892 12.217 1.00 96.75 109 ILE A N 1
ATOM 864 C CA . ILE A 1 109 ? -15.759 -0.171 11.922 1.00 96.75 109 ILE A CA 1
ATOM 865 C C . ILE A 1 109 ? -17.152 0.255 12.351 1.00 96.75 109 ILE A C 1
ATOM 867 O O . ILE A 1 109 ? -17.387 0.546 13.529 1.00 96.75 109 ILE A O 1
ATOM 871 N N . TYR A 1 110 ? -18.105 0.222 11.419 1.00 96.06 110 TYR A N 1
ATOM 872 C CA . TYR A 1 110 ? -19.524 0.405 11.723 1.00 96.06 110 TYR A CA 1
ATOM 873 C C . TYR A 1 110 ? -20.383 -0.604 10.966 1.0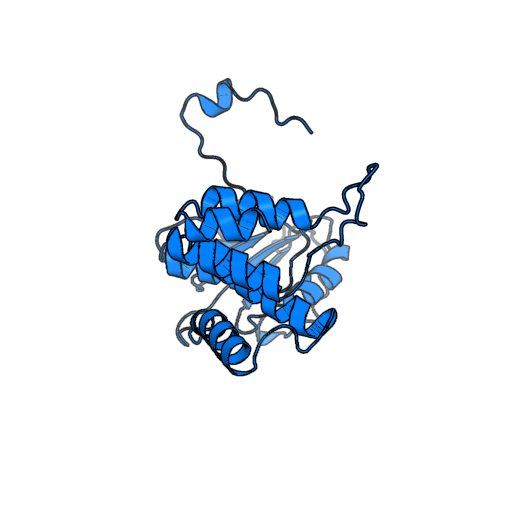0 96.06 110 TYR A C 1
ATOM 875 O O . TYR A 1 110 ? -20.388 -0.648 9.744 1.00 96.06 110 TYR A O 1
ATOM 883 N N . LYS A 1 111 ? -21.131 -1.436 11.702 1.00 94.00 111 LYS A N 1
ATOM 884 C CA . LYS A 1 111 ? -22.012 -2.495 11.162 1.00 94.00 111 LYS A CA 1
ATOM 885 C C . LYS A 1 111 ? -21.341 -3.553 10.255 1.00 94.00 111 LYS A C 1
ATOM 887 O O . LYS A 1 111 ? -22.021 -4.496 9.866 1.00 94.00 111 LYS A O 1
ATOM 892 N N . ARG A 1 112 ? -20.027 -3.479 10.005 1.00 94.12 112 ARG A N 1
ATOM 893 C CA . ARG A 1 112 ? -19.249 -4.422 9.172 1.00 94.12 112 ARG A CA 1
ATOM 894 C C . ARG A 1 112 ? -18.181 -5.220 9.935 1.00 94.12 112 ARG A C 1
ATOM 896 O O . ARG A 1 112 ? -17.240 -5.728 9.344 1.00 94.12 112 ARG A O 1
ATOM 903 N N . HIS A 1 113 ? -18.346 -5.384 11.248 1.00 93.38 113 HIS A N 1
ATOM 904 C CA . HIS A 1 113 ? -17.466 -6.184 12.121 1.00 93.38 113 HIS A CA 1
ATOM 905 C C . HIS A 1 113 ? -17.064 -7.571 11.578 1.00 93.38 113 HIS A C 1
ATOM 907 O O . HIS A 1 113 ? -15.970 -8.035 11.872 1.00 93.38 113 HIS A O 1
ATOM 913 N N . GLN A 1 114 ? -17.904 -8.211 10.764 1.00 94.50 114 GLN A N 1
ATOM 914 C CA . GLN A 1 114 ? -17.616 -9.487 10.112 1.00 94.50 114 GLN A CA 1
ATOM 915 C C . GLN A 1 114 ? -16.449 -9.445 9.109 1.00 94.50 114 GLN A C 1
ATOM 917 O O . GLN A 1 114 ? -15.871 -10.491 8.843 1.00 94.50 114 GLN A O 1
ATOM 922 N N . ARG A 1 115 ? -16.081 -8.270 8.574 1.00 94.88 115 ARG A N 1
ATOM 923 C CA . ARG A 1 115 ? -14.913 -8.105 7.685 1.00 94.88 115 ARG A CA 1
ATOM 924 C C . ARG A 1 115 ? -13.591 -8.018 8.438 1.00 94.88 115 ARG A C 1
ATOM 926 O O . ARG A 1 115 ? -12.534 -8.199 7.845 1.00 94.88 115 ARG A O 1
ATOM 933 N N . LEU A 1 116 ? -13.629 -7.753 9.744 1.00 96.50 116 LEU A N 1
ATOM 934 C CA . LEU A 1 116 ? -12.417 -7.547 10.529 1.00 96.50 116 LEU A CA 1
ATOM 935 C C . LEU A 1 116 ? -11.399 -8.698 10.402 1.00 96.50 116 LEU A C 1
ATOM 937 O O . LEU A 1 116 ? -10.227 -8.391 10.203 1.00 96.50 116 LEU A O 1
ATOM 941 N N . PRO A 1 117 ? -11.777 -9.993 10.451 1.00 96.38 117 PRO A N 1
ATOM 942 C CA . PRO A 1 117 ? -10.810 -11.080 10.291 1.00 96.38 117 PRO A CA 1
ATOM 943 C C . PRO A 1 117 ? -10.043 -11.031 8.962 1.00 96.38 117 PRO A C 1
ATOM 945 O O . PRO A 1 117 ? -8.843 -11.297 8.935 1.00 96.38 117 PRO A O 1
ATOM 948 N N . GLU A 1 118 ? -10.719 -10.662 7.874 1.00 97.19 118 GLU A N 1
ATOM 949 C CA . GLU A 1 118 ? -10.114 -10.510 6.551 1.00 97.19 118 GLU A CA 1
ATOM 950 C C . GLU A 1 118 ? -9.144 -9.325 6.521 1.00 97.19 118 GLU A C 1
ATOM 952 O O . GLU A 1 118 ? -7.983 -9.502 6.157 1.00 97.19 118 GLU A O 1
ATOM 957 N N . ILE A 1 119 ? -9.571 -8.158 7.013 1.00 97.81 119 ILE A N 1
ATOM 958 C CA . ILE A 1 119 ? -8.724 -6.958 7.107 1.00 97.81 119 ILE A CA 1
ATOM 959 C C . ILE A 1 119 ? -7.462 -7.250 7.933 1.00 97.81 119 ILE A C 1
ATOM 961 O O . ILE A 1 119 ? -6.352 -6.910 7.531 1.00 97.81 119 ILE A O 1
ATOM 965 N N . LEU A 1 120 ? -7.595 -7.933 9.076 1.00 97.94 120 LEU A N 1
ATOM 966 C CA . LEU A 1 120 ? -6.449 -8.306 9.911 1.00 97.94 120 LEU A CA 1
ATOM 967 C C . LEU A 1 120 ? -5.503 -9.285 9.203 1.00 97.94 120 LEU A C 1
ATOM 969 O O . LEU A 1 120 ? -4.292 -9.216 9.414 1.00 97.94 120 LEU A O 1
ATOM 973 N N . ASN A 1 121 ? -6.019 -10.185 8.363 1.00 97.44 121 ASN A N 1
ATOM 974 C CA . ASN A 1 121 ? -5.182 -11.058 7.540 1.00 97.44 121 ASN A CA 1
ATOM 975 C C . ASN A 1 121 ? -4.427 -10.268 6.463 1.00 97.44 121 ASN A C 1
ATOM 977 O O . ASN A 1 121 ? -3.225 -10.479 6.309 1.00 97.44 121 ASN A O 1
ATOM 981 N N . GLN A 1 122 ? -5.084 -9.320 5.792 1.00 97.81 122 GLN A N 1
ATOM 982 C CA . GLN A 1 122 ? -4.437 -8.435 4.816 1.00 97.81 122 GLN A CA 1
ATOM 983 C C . GLN A 1 122 ? -3.357 -7.553 5.474 1.00 97.81 122 GLN A C 1
ATOM 985 O O . GLN A 1 122 ? -2.271 -7.383 4.921 1.00 97.81 122 GLN A O 1
ATOM 990 N N . LEU A 1 123 ? -3.601 -7.060 6.696 1.00 97.88 123 LEU A N 1
ATOM 991 C CA . LEU A 1 123 ? -2.611 -6.315 7.485 1.00 97.88 123 LEU A CA 1
ATOM 992 C C . LEU A 1 123 ? -1.427 -7.195 7.920 1.00 97.88 123 LEU A C 1
ATOM 994 O O . LEU A 1 123 ? -0.287 -6.743 7.917 1.00 97.88 123 LEU A O 1
ATOM 998 N N . LYS A 1 124 ? -1.645 -8.468 8.268 1.00 96.69 124 LYS A N 1
ATOM 999 C CA . LYS A 1 124 ? -0.534 -9.399 8.551 1.00 96.69 124 LYS A CA 1
ATOM 1000 C C . LYS A 1 124 ? 0.310 -9.707 7.319 1.00 96.69 124 LYS A C 1
ATOM 1002 O O . LYS A 1 124 ? 1.488 -9.998 7.479 1.00 96.69 124 LYS A O 1
ATOM 1007 N N . ALA A 1 125 ? -0.272 -9.641 6.126 1.00 95.56 125 ALA A N 1
ATOM 1008 C CA . ALA A 1 125 ? 0.419 -9.906 4.867 1.00 95.56 125 ALA A CA 1
ATOM 1009 C C . ALA A 1 125 ? 1.222 -8.703 4.333 1.00 95.56 125 ALA A C 1
ATOM 1011 O O . ALA A 1 125 ? 1.752 -8.781 3.228 1.00 95.56 125 ALA A O 1
ATOM 1012 N N . GLN A 1 126 ? 1.303 -7.597 5.084 1.00 95.50 126 GLN A N 1
ATOM 1013 C CA . GLN A 1 126 ? 2.015 -6.398 4.646 1.00 95.50 126 GLN A CA 1
ATOM 1014 C C . GLN A 1 126 ? 3.531 -6.623 4.568 1.00 95.50 126 GLN A C 1
ATOM 1016 O O . GLN A 1 126 ? 4.107 -7.325 5.400 1.00 95.50 126 GLN A O 1
ATOM 1021 N N . THR A 1 127 ? 4.199 -5.997 3.604 1.00 90.31 127 THR A N 1
ATOM 1022 C CA . THR A 1 127 ? 5.666 -6.043 3.475 1.00 90.31 127 THR A CA 1
ATOM 1023 C C . THR A 1 127 ? 6.357 -5.430 4.697 1.00 90.31 127 THR A C 1
ATOM 1025 O O . THR A 1 127 ? 7.282 -6.018 5.258 1.00 90.31 127 THR A O 1
ATOM 1028 N N . ILE A 1 128 ? 5.846 -4.301 5.194 1.00 90.94 128 ILE A N 1
ATOM 1029 C CA . ILE A 1 128 ? 6.259 -3.699 6.468 1.00 90.94 128 ILE A CA 1
ATOM 1030 C C . ILE A 1 128 ? 5.479 -4.329 7.623 1.00 90.94 128 ILE A C 1
ATOM 1032 O O . ILE A 1 128 ? 4.256 -4.281 7.635 1.00 90.94 128 ILE A O 1
ATOM 1036 N N . GLN A 1 129 ? 6.184 -4.846 8.637 1.00 92.00 129 GLN A N 1
ATOM 1037 C CA . GLN A 1 129 ? 5.580 -5.453 9.838 1.00 92.00 129 GLN A CA 1
ATOM 1038 C C . GLN A 1 129 ? 5.680 -4.595 11.108 1.00 92.00 129 GLN A C 1
ATOM 1040 O O . GLN A 1 129 ? 4.965 -4.846 12.080 1.00 92.00 129 GLN A O 1
ATOM 1045 N N . ASN A 1 130 ? 6.549 -3.584 11.133 1.00 91.81 130 ASN A N 1
ATOM 1046 C CA . ASN A 1 130 ? 6.729 -2.720 12.300 1.00 91.81 130 ASN A CA 1
ATOM 1047 C C . ASN A 1 130 ? 5.737 -1.544 12.280 1.00 91.81 130 ASN A C 1
ATOM 1049 O O . ASN A 1 130 ? 6.099 -0.405 11.992 1.00 91.81 130 ASN A O 1
ATOM 1053 N N . PHE A 1 131 ? 4.464 -1.836 12.542 1.00 95.81 131 PHE A N 1
ATOM 1054 C CA . PHE A 1 131 ? 3.396 -0.841 12.631 1.00 95.81 131 PHE A CA 1
ATOM 1055 C C . PHE A 1 131 ? 2.384 -1.222 13.716 1.00 95.81 131 PHE A C 1
ATOM 1057 O O . PHE A 1 131 ? 2.249 -2.396 14.075 1.00 95.81 131 PHE A O 1
ATOM 1064 N N . LYS A 1 132 ? 1.646 -0.232 14.225 1.00 97.56 132 LYS A N 1
ATOM 1065 C CA . LYS A 1 132 ? 0.503 -0.454 15.124 1.00 97.56 132 LYS A CA 1
ATOM 1066 C C . LYS A 1 132 ? -0.811 -0.248 14.383 1.00 97.56 132 LYS A C 1
ATOM 1068 O O . LYS A 1 132 ? -0.887 0.524 13.432 1.00 97.56 132 LYS A O 1
ATOM 1073 N N . VAL A 1 133 ? -1.852 -0.919 14.848 1.00 98.31 133 VAL A N 1
ATOM 1074 C CA . VAL A 1 133 ? -3.213 -0.863 14.325 1.00 98.31 133 VAL A CA 1
ATOM 1075 C C . VAL A 1 133 ? -4.123 -0.252 15.377 1.00 98.31 133 VAL A C 1
ATOM 1077 O O . VAL A 1 133 ? -4.242 -0.761 16.488 1.00 98.31 133 VAL A O 1
ATOM 1080 N N . ASN A 1 134 ? -4.820 0.811 15.010 1.00 98.50 134 ASN A N 1
ATOM 1081 C CA . ASN A 1 134 ? -5.792 1.480 15.852 1.00 98.50 134 ASN A CA 1
ATOM 1082 C C . ASN A 1 134 ? -7.176 1.374 15.215 1.00 98.50 134 ASN A C 1
ATOM 1084 O O . ASN A 1 134 ? -7.422 1.885 14.123 1.00 98.50 134 ASN A O 1
ATOM 1088 N N . ILE A 1 135 ? -8.103 0.730 15.917 1.00 98.19 135 ILE A N 1
ATOM 1089 C CA . ILE A 1 135 ? -9.469 0.517 15.444 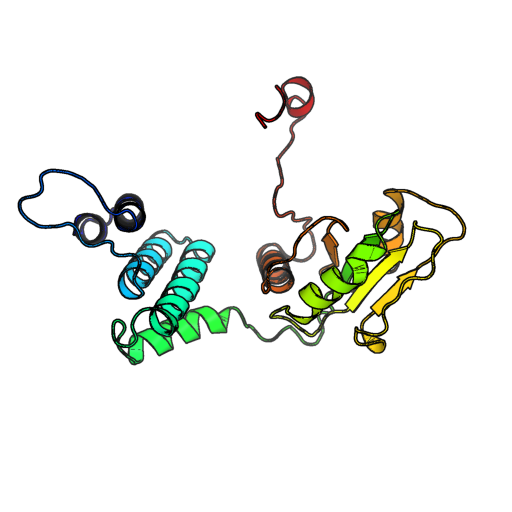1.00 98.19 135 ILE A CA 1
ATOM 1090 C C . ILE A 1 135 ? -10.421 1.363 16.274 1.00 98.19 135 ILE A C 1
ATOM 1092 O O . ILE A 1 135 ? -10.489 1.232 17.500 1.00 98.19 135 ILE A O 1
ATOM 1096 N N . TRP A 1 136 ? -11.221 2.191 15.609 1.00 98.19 136 TRP A N 1
ATOM 1097 C CA . TRP A 1 136 ? -12.375 2.811 16.246 1.00 98.19 136 TRP A CA 1
ATOM 1098 C C . TRP A 1 136 ? -13.638 1.989 15.989 1.00 98.19 136 TRP A C 1
ATOM 1100 O O . TRP A 1 136 ? -14.150 1.917 14.873 1.00 98.19 136 TRP A O 1
ATOM 1110 N N . ASN A 1 137 ? -14.175 1.384 17.040 1.00 97.56 137 ASN A N 1
ATOM 1111 C CA . ASN A 1 137 ? -15.337 0.518 16.960 1.00 97.56 137 ASN A CA 1
ATOM 1112 C C . ASN A 1 137 ? -16.635 1.297 17.205 1.00 97.56 137 ASN A C 1
ATOM 1114 O O . ASN A 1 137 ? -17.079 1.451 18.340 1.00 97.56 137 ASN A O 1
ATOM 1118 N N . ASN A 1 138 ? -17.280 1.744 16.131 1.00 96.19 138 ASN A N 1
ATOM 1119 C CA . ASN A 1 138 ? -18.607 2.361 16.186 1.00 96.19 138 ASN A CA 1
ATOM 1120 C C . ASN A 1 138 ? -19.747 1.324 16.184 1.00 96.19 138 ASN A C 1
ATOM 1122 O O . ASN A 1 138 ? -20.917 1.701 16.228 1.00 96.19 138 ASN A O 1
ATOM 1126 N N . SER A 1 139 ? -19.452 0.022 16.094 1.00 92.81 139 SER A N 1
ATOM 1127 C CA . SER A 1 139 ? -20.479 -1.009 15.893 1.00 92.81 139 SER A CA 1
ATOM 1128 C C . SER A 1 139 ? -21.296 -1.351 17.144 1.00 92.81 139 SER A C 1
ATOM 1130 O O . SER A 1 139 ? -22.345 -1.981 17.019 1.00 92.81 139 SER A O 1
ATOM 1132 N N . GLY A 1 140 ? -20.807 -0.997 18.338 1.00 88.88 140 GLY A N 1
ATOM 1133 C CA . GLY A 1 140 ? -21.388 -1.421 19.619 1.00 88.88 140 GLY A CA 1
ATOM 1134 C C . GLY A 1 140 ? -21.226 -2.918 19.920 1.00 88.88 140 GLY A C 1
ATOM 1135 O O . GLY A 1 140 ? -21.663 -3.383 20.969 1.00 88.88 140 GLY A O 1
ATOM 1136 N N . LYS A 1 141 ? -20.590 -3.685 19.027 1.00 93.31 141 LYS A N 1
ATOM 1137 C CA . LYS A 1 141 ? -20.309 -5.111 19.209 1.00 93.31 141 LYS A CA 1
ATOM 1138 C C . LYS A 1 141 ? -18.870 -5.326 19.643 1.00 93.31 141 LYS A C 1
ATOM 1140 O O . LYS A 1 141 ? -17.979 -4.574 19.255 1.00 93.31 141 LYS A O 1
ATOM 1145 N N . LYS A 1 142 ? -18.626 -6.389 20.408 1.00 94.75 142 LYS A N 1
ATOM 1146 C CA . LYS A 1 142 ? -17.262 -6.843 20.686 1.00 94.75 142 LYS A CA 1
ATOM 1147 C C . LYS A 1 142 ? -16.622 -7.309 19.376 1.00 94.75 142 LYS A C 1
ATOM 1149 O O . LYS A 1 142 ? -17.215 -8.103 18.651 1.00 94.75 142 LYS A O 1
ATOM 1154 N N . LEU A 1 143 ? -15.437 -6.786 19.084 1.00 95.88 143 LEU A N 1
ATOM 1155 C CA . LEU A 1 143 ? -14.643 -7.175 17.926 1.00 95.88 143 LEU A CA 1
ATOM 1156 C C . LEU A 1 143 ? -13.709 -8.323 18.311 1.00 95.88 143 LEU A C 1
ATOM 1158 O O . LEU A 1 143 ? -13.120 -8.296 19.394 1.00 95.88 143 LEU A O 1
ATOM 1162 N N . ASP A 1 144 ? -13.582 -9.313 17.432 1.00 94.88 144 ASP A N 1
ATOM 1163 C CA . ASP A 1 144 ? -12.594 -10.378 17.580 1.00 94.88 144 ASP A CA 1
ATOM 1164 C C . ASP A 1 144 ? -11.289 -9.968 16.890 1.00 94.88 144 ASP A C 1
ATOM 1166 O O . ASP A 1 144 ? -11.248 -9.761 15.678 1.00 94.88 144 ASP A O 1
ATOM 1170 N N . ILE A 1 145 ? -10.236 -9.825 17.689 1.00 96.44 145 ILE A N 1
ATOM 1171 C CA . ILE A 1 145 ? -8.878 -9.484 17.249 1.00 96.44 145 ILE A CA 1
ATOM 1172 C C . ILE A 1 145 ? -7.869 -10.573 17.615 1.00 96.44 145 ILE A C 1
ATOM 1174 O O . ILE A 1 145 ? -6.667 -10.337 17.547 1.00 96.44 145 ILE A O 1
ATOM 1178 N N . SER A 1 146 ? -8.336 -11.756 18.022 1.00 94.06 146 SER A N 1
ATOM 1179 C CA . SER A 1 146 ? -7.486 -12.846 18.525 1.00 94.06 146 SER A CA 1
ATOM 1180 C C . SER A 1 146 ? -6.412 -13.289 17.527 1.00 94.06 146 SER A C 1
ATOM 1182 O O . SER A 1 146 ? -5.325 -13.699 17.921 1.00 94.06 146 SER A O 1
ATOM 1184 N N . ASN A 1 147 ? -6.684 -13.139 16.231 1.00 90.38 147 ASN A N 1
ATOM 1185 C CA . ASN A 1 147 ? -5.791 -13.517 15.138 1.00 90.38 147 ASN A CA 1
ATOM 1186 C C . ASN A 1 147 ? -4.774 -12.421 14.738 1.00 90.38 147 ASN A C 1
ATOM 1188 O O . ASN A 1 147 ? -4.237 -12.452 13.626 1.00 90.38 147 ASN A O 1
ATOM 1192 N N . PHE A 1 148 ? -4.530 -11.425 15.594 1.00 96.69 148 PHE A N 1
ATOM 1193 C CA . PHE A 1 148 ? -3.548 -10.361 15.365 1.00 96.69 148 PHE A CA 1
ATOM 1194 C C . PHE A 1 148 ? -2.655 -10.161 16.604 1.00 96.69 148 PHE A C 1
ATOM 1196 O O . PHE A 1 148 ? -3.138 -10.353 17.724 1.00 96.69 148 PHE A O 1
ATOM 1203 N N . PRO A 1 149 ? -1.369 -9.780 16.448 1.00 95.69 149 PRO A N 1
ATOM 1204 C CA . PRO A 1 149 ? -0.488 -9.512 17.588 1.00 95.69 149 PRO A CA 1
ATOM 1205 C C . PRO A 1 149 ? -1.063 -8.437 18.524 1.00 95.69 149 PRO A C 1
ATOM 1207 O O . PRO A 1 149 ? -1.282 -7.301 18.102 1.00 95.69 149 PRO A O 1
ATOM 1210 N N . GLN A 1 150 ? -1.346 -8.806 19.780 1.00 95.38 150 GLN A N 1
ATOM 1211 C CA . GLN A 1 150 ? -2.078 -7.961 20.741 1.00 95.38 150 GLN A CA 1
ATOM 1212 C C . GLN A 1 150 ? -1.291 -6.721 21.182 1.00 95.38 150 GLN A C 1
ATOM 1214 O O . GLN A 1 150 ? -1.875 -5.700 21.524 1.00 95.38 150 GLN A O 1
ATOM 1219 N N . ASP A 1 151 ? 0.034 -6.792 21.134 1.00 94.44 151 ASP A N 1
ATOM 1220 C CA . ASP A 1 151 ? 0.957 -5.683 21.375 1.00 94.44 151 ASP A CA 1
ATOM 1221 C C . ASP A 1 151 ? 0.945 -4.637 20.245 1.00 94.44 151 ASP A C 1
ATOM 1223 O O . ASP A 1 151 ? 1.353 -3.493 20.454 1.00 94.44 151 ASP A O 1
ATOM 1227 N N . ARG A 1 152 ? 0.431 -5.002 19.062 1.00 95.25 152 ARG A N 1
ATOM 1228 C CA . ARG A 1 152 ? 0.346 -4.121 17.890 1.00 95.25 152 ARG A CA 1
ATOM 1229 C C . ARG A 1 152 ? -1.057 -3.606 17.595 1.00 95.25 152 ARG A C 1
ATOM 1231 O O . ARG A 1 152 ? -1.215 -2.909 16.601 1.00 95.25 152 ARG A O 1
ATOM 1238 N N . ILE A 1 153 ? -2.083 -3.946 18.372 1.00 97.81 153 ILE A N 1
ATOM 1239 C CA . ILE A 1 153 ? -3.467 -3.563 18.061 1.00 97.81 153 ILE A CA 1
ATOM 1240 C C . ILE A 1 153 ? -4.184 -2.965 19.262 1.00 97.81 153 ILE A C 1
ATOM 1242 O O . ILE A 1 153 ? -4.150 -3.495 20.368 1.00 97.81 153 ILE A O 1
ATOM 1246 N N . GLN A 1 154 ? -4.896 -1.870 19.025 1.00 97.12 154 GLN A N 1
ATOM 1247 C CA . GLN A 1 154 ? -5.735 -1.224 20.019 1.00 97.12 154 GLN A CA 1
ATOM 1248 C C . GLN A 1 154 ? -7.132 -0.972 19.458 1.00 97.12 154 GLN A C 1
ATOM 1250 O O . GLN A 1 154 ? -7.296 -0.484 18.341 1.00 97.12 154 GLN A O 1
ATOM 1255 N N . ILE A 1 155 ? -8.159 -1.248 20.266 1.00 97.19 155 ILE A N 1
ATOM 1256 C CA . ILE A 1 155 ? -9.547 -0.899 19.954 1.00 97.19 155 ILE A CA 1
ATOM 1257 C C . ILE A 1 155 ? -10.021 0.203 20.902 1.00 97.19 155 ILE A C 1
ATOM 1259 O O . ILE A 1 155 ? -9.992 0.048 22.121 1.00 97.19 155 ILE A O 1
ATOM 1263 N N . THR A 1 156 ? -10.560 1.287 20.347 1.00 97.00 156 THR A N 1
ATOM 1264 C CA . THR A 1 156 ? -11.398 2.237 21.089 1.00 97.00 156 THR A CA 1
ATOM 1265 C C . THR A 1 156 ? -12.869 1.957 20.786 1.00 97.00 156 THR A C 1
ATOM 1267 O O . THR A 1 156 ? -13.301 2.112 19.648 1.00 97.00 156 THR A O 1
ATOM 1270 N N . SER A 1 157 ? -13.649 1.578 21.804 1.00 96.00 157 SER A N 1
ATOM 1271 C CA . SER A 1 157 ? -15.098 1.335 21.687 1.00 96.00 157 SER A CA 1
ATOM 1272 C C . SER A 1 157 ? -15.878 2.352 22.530 1.00 96.00 157 SER A C 1
ATOM 1274 O O . SER A 1 157 ? -16.055 2.126 23.730 1.00 96.00 157 SER A O 1
ATOM 1276 N N . PRO A 1 158 ? -16.301 3.504 21.975 1.00 93.44 158 PRO A N 1
ATOM 1277 C CA . PRO A 1 158 ? -17.176 4.421 22.701 1.00 93.44 158 PRO A CA 1
ATOM 1278 C C . PRO A 1 158 ? -18.557 3.796 22.949 1.00 93.44 158 PRO A C 1
ATOM 1280 O O . PRO A 1 158 ? -18.978 2.883 22.243 1.00 93.44 158 PRO A O 1
ATOM 1283 N N . LYS A 1 159 ? -19.288 4.335 23.933 1.00 91.81 159 LYS A N 1
ATOM 1284 C CA . LYS A 1 159 ? -20.682 3.937 24.202 1.00 91.81 159 LYS A CA 1
ATOM 1285 C C . LYS A 1 159 ? -21.633 4.306 23.058 1.00 91.81 159 LYS A C 1
ATOM 1287 O O . LYS A 1 159 ? -22.622 3.619 22.844 1.00 91.81 159 LYS A O 1
ATOM 1292 N N . GLU A 1 160 ? -21.324 5.380 22.336 1.00 94.06 160 GLU A N 1
ATOM 1293 C CA . GLU A 1 160 ? -22.158 5.932 21.269 1.00 94.06 160 GLU A CA 1
ATOM 1294 C C . GLU A 1 160 ? -21.399 5.962 19.941 1.00 94.06 160 GLU A C 1
ATOM 1296 O O . GLU A 1 160 ? -20.190 6.207 19.902 1.00 94.06 160 GLU A O 1
ATOM 1301 N N . ASN A 1 161 ? -22.125 5.749 18.842 1.00 95.38 161 ASN A N 1
ATOM 1302 C CA . ASN A 1 161 ? -21.586 5.908 17.497 1.00 95.38 161 ASN A CA 1
ATOM 1303 C C . ASN A 1 161 ? -21.353 7.397 17.203 1.00 95.38 161 ASN A C 1
ATOM 1305 O O . ASN A 1 161 ? -22.292 8.188 17.191 1.00 95.38 161 ASN A O 1
ATOM 1309 N N . VAL A 1 162 ? -20.108 7.762 16.906 1.00 95.56 162 VAL A N 1
ATOM 1310 C CA . VAL A 1 162 ? -19.712 9.150 16.600 1.00 95.56 162 VAL A CA 1
ATOM 1311 C C . VAL A 1 162 ? -19.466 9.381 15.103 1.00 95.56 162 VAL A C 1
ATOM 1313 O O . VAL A 1 162 ? -18.931 10.418 14.706 1.00 95.56 162 VAL A O 1
ATOM 1316 N N . GLY A 1 163 ? -19.821 8.405 14.264 1.00 93.94 163 GLY A N 1
ATOM 1317 C CA . GLY A 1 163 ? -19.659 8.451 12.814 1.00 93.94 163 GLY A CA 1
ATOM 1318 C C . GLY A 1 163 ? -18.219 8.742 12.390 1.00 93.94 163 GLY A C 1
ATOM 1319 O O . GLY A 1 163 ? -17.260 8.355 13.062 1.00 93.94 163 GLY A O 1
ATOM 1320 N N . SER A 1 164 ? -18.064 9.475 11.287 1.00 92.06 164 SER A N 1
ATOM 1321 C CA . SER A 1 164 ? -16.759 9.838 10.714 1.00 92.06 164 SER A CA 1
ATOM 1322 C C . SER A 1 164 ? -15.905 10.743 11.606 1.00 92.06 164 SER A C 1
ATOM 1324 O O . SER A 1 164 ? -14.691 10.804 11.411 1.00 92.06 164 SER A O 1
ATOM 1326 N N . GLN A 1 165 ? -16.486 11.406 12.618 1.00 95.06 165 GLN A N 1
ATOM 1327 C CA . GLN A 1 165 ? -15.715 12.227 13.563 1.00 95.06 165 GLN A CA 1
ATOM 1328 C C . GLN A 1 165 ? -14.683 11.403 14.343 1.00 95.06 165 GLN A C 1
ATOM 1330 O O . GLN A 1 165 ? -13.705 11.947 14.858 1.00 95.06 165 GLN A O 1
ATOM 1335 N N . ALA A 1 166 ? -14.883 10.087 14.421 1.00 95.75 166 ALA A N 1
ATOM 1336 C CA . ALA A 1 166 ? -13.933 9.178 15.032 1.00 95.75 166 ALA A CA 1
ATOM 1337 C C . ALA A 1 166 ? -12.544 9.204 14.375 1.00 95.75 166 ALA A C 1
ATOM 1339 O O . ALA A 1 166 ? -11.580 9.020 15.107 1.00 95.75 166 ALA A O 1
ATOM 1340 N N . ARG A 1 167 ? -12.401 9.521 13.073 1.00 94.94 167 ARG A N 1
ATOM 1341 C CA . ARG A 1 167 ? -11.077 9.662 12.422 1.00 94.94 167 ARG A CA 1
ATOM 1342 C C . ARG A 1 167 ? -10.228 10.708 13.141 1.00 94.94 167 ARG A C 1
ATOM 1344 O O . ARG A 1 167 ? -9.119 10.427 13.577 1.00 94.94 167 ARG A O 1
ATOM 1351 N N . PHE A 1 168 ? -10.805 11.885 13.379 1.00 95.00 168 PHE A N 1
ATOM 1352 C CA . PHE A 1 168 ? -10.132 12.978 14.084 1.00 95.00 168 PHE A CA 1
ATOM 1353 C C . PHE A 1 168 ? -9.883 12.663 15.561 1.00 95.00 168 PHE A C 1
ATOM 1355 O O . PHE A 1 168 ? -8.867 13.068 16.120 1.00 95.00 168 PHE A O 1
ATOM 1362 N N . LYS A 1 169 ? -10.805 11.947 16.216 1.00 95.81 169 LYS A N 1
ATOM 1363 C CA . LYS A 1 169 ? -10.618 11.519 17.612 1.00 95.81 169 LYS A CA 1
ATOM 1364 C C . LYS A 1 169 ? -9.507 10.478 17.733 1.00 95.81 169 LYS A C 1
ATOM 1366 O O . LYS A 1 169 ? -8.768 10.518 18.710 1.00 95.81 169 LYS A O 1
ATOM 1371 N N . LEU A 1 170 ? -9.395 9.575 16.762 1.00 94.94 170 LEU A N 1
ATOM 1372 C CA . LEU A 1 170 ? -8.351 8.562 16.699 1.00 94.94 170 LEU A CA 1
ATOM 1373 C C . LEU A 1 170 ? -6.993 9.203 16.406 1.00 94.94 170 LEU A C 1
ATOM 1375 O O . LEU A 1 170 ? -6.071 8.983 17.177 1.00 94.94 170 LEU A O 1
ATOM 1379 N N . ALA A 1 171 ? -6.906 10.100 15.418 1.00 93.06 171 ALA A N 1
ATOM 1380 C CA . ALA A 1 171 ? -5.677 10.829 15.079 1.00 93.06 171 ALA A CA 1
ATOM 1381 C C . ALA A 1 171 ? -5.077 11.626 16.257 1.00 93.06 171 ALA A C 1
ATOM 1383 O O . ALA A 1 171 ? -3.874 11.833 16.330 1.00 93.06 171 ALA A O 1
ATOM 1384 N N . LYS A 1 172 ? -5.906 12.083 17.206 1.00 93.81 172 LYS A N 1
ATOM 1385 C CA . LYS A 1 172 ? -5.430 12.755 18.431 1.00 93.81 172 LYS A CA 1
ATOM 1386 C C . LYS A 1 172 ? -4.838 11.801 19.473 1.00 93.81 172 LYS A C 1
ATOM 1388 O O . LYS A 1 172 ? -4.190 12.265 20.405 1.00 93.81 172 LYS A O 1
ATOM 1393 N N . LYS A 1 173 ? -5.139 1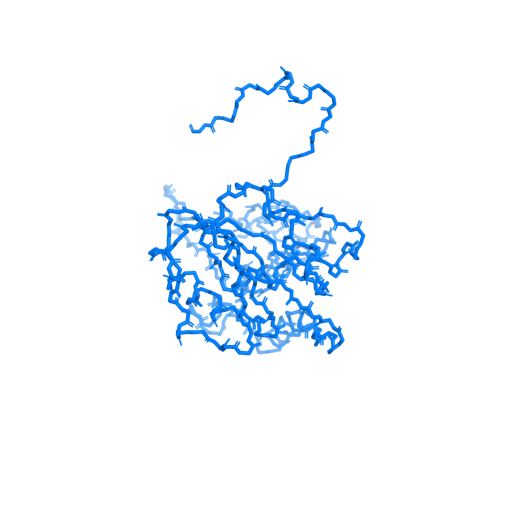0.505 19.380 1.00 93.94 173 LYS A N 1
ATOM 1394 C CA . LYS A 1 173 ? -4.669 9.464 20.305 1.00 93.94 173 LYS A CA 1
ATOM 1395 C C . LYS A 1 173 ? -3.429 8.739 19.794 1.00 93.94 173 LYS A C 1
ATOM 1397 O O . LYS A 1 173 ? -2.713 8.152 20.595 1.00 93.94 173 LYS A O 1
ATOM 1402 N N . THR A 1 174 ? -3.219 8.748 18.484 1.00 93.44 174 THR A N 1
ATOM 1403 C CA . THR A 1 174 ? -2.058 8.147 17.832 1.00 93.44 174 THR A CA 1
ATOM 1404 C C . THR A 1 174 ? -0.817 8.992 18.089 1.00 93.44 174 THR A C 1
ATOM 1406 O O . THR A 1 174 ? -0.887 10.222 18.087 1.00 93.44 174 THR A O 1
ATOM 1409 N N . THR A 1 175 ? 0.323 8.336 18.267 1.00 92.56 175 THR A N 1
ATOM 1410 C CA . THR A 1 175 ? 1.636 8.996 18.403 1.00 92.56 175 THR A CA 1
ATOM 1411 C C . THR A 1 175 ? 2.543 8.757 17.202 1.00 92.56 175 THR A C 1
ATOM 1413 O O . THR A 1 175 ? 3.584 9.397 17.074 1.00 92.56 175 THR A O 1
ATOM 1416 N N . GLY A 1 176 ? 2.147 7.830 16.331 1.00 90.88 176 GLY A N 1
ATOM 1417 C CA . GLY A 1 176 ? 2.863 7.479 15.123 1.00 90.88 176 GLY A CA 1
ATOM 1418 C C . GLY A 1 176 ? 2.916 8.600 14.102 1.00 90.88 176 GLY A C 1
ATOM 1419 O O . GLY A 1 176 ? 2.084 9.506 14.071 1.00 90.88 176 GLY A O 1
ATOM 1420 N N . ASN A 1 177 ? 3.923 8.506 13.247 1.00 89.94 177 ASN A N 1
ATOM 1421 C CA . ASN A 1 177 ? 4.141 9.398 12.130 1.00 89.94 177 ASN A CA 1
ATOM 1422 C C . ASN A 1 177 ? 4.949 8.632 11.066 1.00 89.94 177 ASN A C 1
ATOM 1424 O O . ASN A 1 177 ? 6.147 8.438 11.272 1.00 89.94 177 ASN A O 1
ATOM 1428 N N . PRO A 1 178 ? 4.328 8.157 9.972 1.00 94.00 178 PRO A N 1
ATOM 1429 C CA . PRO A 1 178 ? 3.000 8.537 9.488 1.00 94.00 178 PRO A CA 1
ATOM 1430 C C . PRO A 1 178 ? 1.820 7.857 10.203 1.00 94.00 178 PRO A C 1
ATOM 1432 O O . PRO A 1 178 ? 1.936 6.764 10.762 1.00 94.00 178 PRO A O 1
ATOM 1435 N N . ILE A 1 179 ? 0.656 8.509 10.099 1.00 95.69 179 ILE A N 1
ATOM 1436 C CA . ILE A 1 179 ? -0.660 7.939 10.410 1.00 95.69 179 ILE A CA 1
ATOM 1437 C C . ILE A 1 179 ? -1.355 7.628 9.082 1.00 95.69 179 ILE A C 1
ATOM 1439 O O . ILE A 1 179 ? -1.545 8.526 8.262 1.00 95.69 179 ILE A O 1
ATOM 1443 N N . ILE A 1 180 ? -1.747 6.375 8.872 1.00 96.56 180 ILE A N 1
ATOM 1444 C CA . ILE A 1 180 ? -2.390 5.909 7.638 1.00 96.56 180 ILE A CA 1
ATOM 1445 C C . ILE A 1 180 ? -3.854 5.606 7.946 1.00 96.56 180 ILE A C 1
ATOM 1447 O O . ILE A 1 180 ? -4.131 4.786 8.817 1.00 96.56 180 ILE A O 1
ATOM 1451 N N . PHE A 1 181 ? -4.789 6.246 7.242 1.00 96.88 181 PHE A N 1
ATOM 1452 C CA . PHE A 1 181 ? -6.220 5.953 7.351 1.00 96.88 181 PHE A CA 1
ATOM 1453 C C . PHE A 1 181 ? -6.725 5.199 6.124 1.00 96.88 181 PHE A C 1
ATOM 1455 O O . PHE A 1 181 ? -6.353 5.549 5.008 1.00 96.88 181 PHE A O 1
ATOM 1462 N N . PHE A 1 182 ? -7.608 4.227 6.343 1.00 96.50 182 PHE A N 1
ATOM 1463 C CA . PHE A 1 182 ? -8.353 3.532 5.289 1.00 96.50 182 PHE A CA 1
ATOM 1464 C C . PHE A 1 182 ? -9.755 3.143 5.786 1.00 96.50 182 PHE A C 1
ATOM 1466 O O . PHE A 1 182 ? -10.016 3.168 6.999 1.00 96.50 182 PHE A O 1
ATOM 1473 N N . ASP A 1 183 ? -10.661 2.822 4.864 1.00 94.94 183 ASP A N 1
ATOM 1474 C CA . ASP A 1 183 ? -12.040 2.447 5.191 1.00 94.94 183 ASP A CA 1
ATOM 1475 C C . ASP A 1 183 ? -12.215 0.934 5.414 1.00 94.94 183 ASP A C 1
ATOM 1477 O O . ASP A 1 183 ? -11.491 0.107 4.867 1.00 94.94 183 ASP A O 1
ATOM 1481 N N . ASP A 1 184 ? -13.199 0.544 6.239 1.00 94.75 184 ASP A N 1
ATOM 1482 C CA . ASP A 1 184 ? -13.468 -0.869 6.569 1.00 94.75 184 ASP A CA 1
ATOM 1483 C C . ASP A 1 184 ? -14.066 -1.685 5.417 1.00 94.75 184 ASP A C 1
ATOM 1485 O O . ASP A 1 184 ? -14.407 -2.860 5.608 1.00 94.75 184 ASP A O 1
ATOM 1489 N N . ASP A 1 185 ? -14.224 -1.067 4.244 1.00 93.88 185 ASP A N 1
ATOM 1490 C CA . ASP A 1 185 ? -14.609 -1.736 3.017 1.00 93.88 185 ASP A CA 1
ATOM 1491 C C . ASP A 1 185 ? -13.528 -1.845 1.934 1.00 93.88 185 ASP A C 1
ATOM 1493 O O . ASP A 1 185 ? -13.797 -2.461 0.898 1.00 93.88 185 ASP A O 1
ATOM 1497 N N . GLU A 1 186 ? -12.316 -1.362 2.193 1.00 94.44 186 GLU A N 1
ATOM 1498 C CA . GLU A 1 186 ? -11.187 -1.472 1.267 1.00 94.44 186 GLU A CA 1
ATOM 1499 C C . GLU A 1 186 ? -10.490 -2.840 1.340 1.00 94.44 186 GLU A C 1
ATOM 1501 O O . GLU A 1 186 ? -10.465 -3.489 2.388 1.00 94.44 186 GLU A O 1
ATOM 1506 N N . ASP A 1 187 ? -9.890 -3.253 0.218 1.00 95.12 187 ASP A N 1
ATOM 1507 C CA . ASP A 1 187 ? -8.989 -4.405 0.143 1.00 95.12 187 ASP A CA 1
ATOM 1508 C C . ASP A 1 187 ? -7.542 -3.931 0.025 1.00 95.12 187 ASP A C 1
ATOM 1510 O O . ASP A 1 187 ? -7.160 -3.223 -0.912 1.00 95.12 187 ASP A O 1
ATOM 1514 N N . LEU A 1 188 ? -6.719 -4.332 0.992 1.00 95.06 188 LEU A N 1
ATOM 1515 C CA . LEU A 1 188 ? -5.340 -3.883 1.098 1.00 95.06 188 LEU A CA 1
ATOM 1516 C C . LEU A 1 188 ? -4.414 -4.799 0.301 1.00 95.06 188 LEU A C 1
ATOM 1518 O O . LEU A 1 188 ? -4.316 -6.004 0.549 1.00 95.06 188 LEU A O 1
ATOM 1522 N N . ARG A 1 189 ? -3.660 -4.199 -0.620 1.00 93.00 189 ARG A N 1
ATOM 1523 C CA . ARG A 1 189 ? -2.534 -4.868 -1.278 1.00 93.00 189 ARG A CA 1
ATOM 1524 C C . ARG A 1 189 ? -1.420 -5.189 -0.273 1.00 93.00 189 ARG A C 1
ATOM 1526 O O . ARG A 1 189 ? -1.268 -4.440 0.692 1.00 93.00 189 ARG A O 1
ATOM 1533 N N . PRO A 1 190 ? -0.587 -6.220 -0.516 1.00 93.00 190 PRO A N 1
ATOM 1534 C CA . PRO A 1 190 ? 0.543 -6.559 0.359 1.00 93.00 190 PRO A CA 1
ATOM 1535 C C . PRO A 1 190 ? 1.551 -5.420 0.590 1.00 93.00 190 PRO A C 1
ATOM 1537 O O . PRO A 1 190 ? 2.244 -5.414 1.597 1.00 93.00 190 PRO A O 1
ATOM 1540 N N . ASP A 1 191 ? 1.631 -4.442 -0.309 1.00 89.12 191 ASP A N 1
ATOM 1541 C CA . ASP A 1 191 ? 2.547 -3.299 -0.226 1.00 89.12 191 ASP A CA 1
ATOM 1542 C C . ASP A 1 191 ? 1.856 -1.990 0.201 1.00 89.12 191 ASP A C 1
ATOM 1544 O O . ASP A 1 191 ? 2.427 -0.911 0.074 1.00 89.12 191 ASP A O 1
ATOM 1548 N N . PHE A 1 192 ? 0.617 -2.044 0.700 1.00 94.31 192 PHE A N 1
ATOM 1549 C CA . PHE A 1 192 ? -0.178 -0.852 1.016 1.00 94.31 192 PHE A CA 1
ATOM 1550 C C . PHE A 1 192 ? 0.495 0.075 2.043 1.00 94.31 192 PHE A C 1
ATOM 1552 O O . PHE A 1 192 ? 0.558 1.291 1.833 1.00 94.31 192 PHE A O 1
ATOM 1559 N N . ILE A 1 193 ? 1.004 -0.476 3.151 1.00 94.62 193 ILE A N 1
ATOM 1560 C CA . ILE A 1 193 ? 1.680 0.313 4.195 1.00 94.62 193 ILE A CA 1
ATOM 1561 C C . ILE A 1 193 ? 3.004 0.874 3.672 1.00 94.62 193 ILE A C 1
ATOM 1563 O O . ILE A 1 193 ? 3.307 2.045 3.898 1.00 94.62 193 ILE A O 1
ATOM 156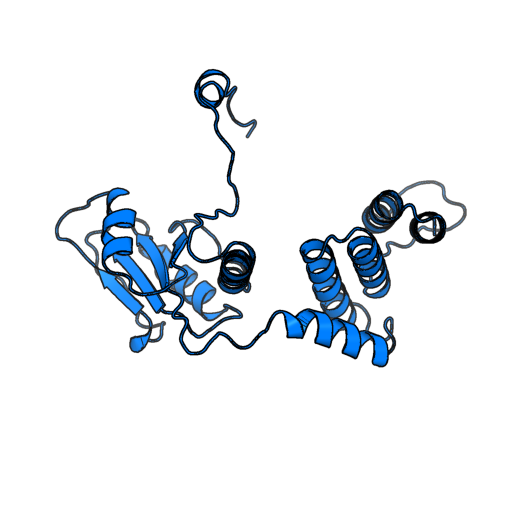7 N N . GLU A 1 194 ? 3.771 0.055 2.955 1.00 89.81 194 GLU A N 1
ATOM 1568 C CA . GLU A 1 194 ? 5.044 0.448 2.348 1.00 89.81 194 GLU A CA 1
ATOM 1569 C C . GLU A 1 194 ? 4.867 1.584 1.350 1.00 89.81 194 GLU A C 1
ATOM 1571 O O . GLU A 1 194 ? 5.582 2.582 1.420 1.00 89.81 194 GLU A O 1
ATOM 1576 N N . TYR A 1 195 ? 3.863 1.486 0.481 1.00 89.69 195 TYR A N 1
ATOM 1577 C CA . TYR A 1 195 ? 3.510 2.551 -0.440 1.00 89.69 195 TYR A CA 1
ATOM 1578 C C . TYR A 1 195 ? 3.295 3.871 0.311 1.00 89.69 195 TYR A C 1
ATOM 1580 O O . TYR A 1 195 ? 3.958 4.863 0.011 1.00 89.69 195 TYR A O 1
ATOM 1588 N N . HIS A 1 196 ? 2.429 3.891 1.330 1.00 91.25 196 HIS A N 1
ATOM 1589 C CA . HIS A 1 196 ? 2.138 5.115 2.085 1.00 91.25 196 HIS A CA 1
ATOM 1590 C C . HIS A 1 196 ? 3.347 5.633 2.866 1.00 91.25 196 HIS A C 1
ATOM 1592 O O . HIS A 1 196 ? 3.546 6.846 2.953 1.00 91.25 196 HIS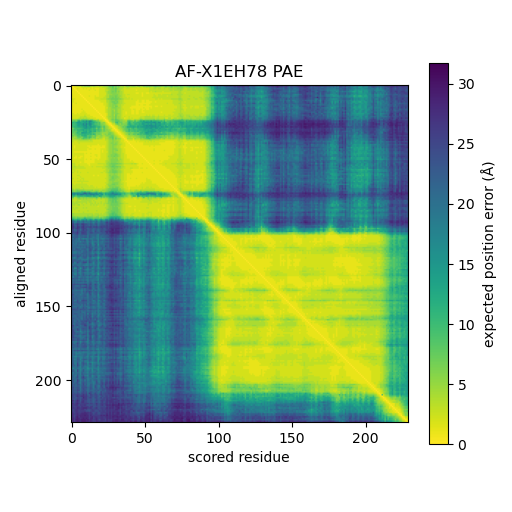 A O 1
ATOM 1598 N N . TYR A 1 197 ? 4.174 4.740 3.406 1.00 90.69 197 TYR A N 1
ATOM 1599 C CA . TYR A 1 197 ? 5.407 5.124 4.079 1.00 90.69 197 TYR A CA 1
ATOM 1600 C C . TYR A 1 197 ? 6.411 5.766 3.111 1.00 90.69 197 TYR A C 1
ATOM 1602 O O . TYR A 1 197 ? 6.963 6.823 3.409 1.00 90.69 197 TYR A O 1
ATOM 1610 N N . ASN A 1 198 ? 6.572 5.211 1.912 1.00 86.00 198 ASN A N 1
ATOM 1611 C CA . ASN A 1 198 ? 7.417 5.790 0.869 1.00 86.00 198 ASN A CA 1
ATOM 1612 C C . ASN A 1 198 ? 6.905 7.164 0.417 1.00 86.00 198 ASN A C 1
ATOM 1614 O O . ASN A 1 198 ? 7.690 8.095 0.242 1.00 86.00 198 ASN A O 1
ATOM 1618 N N . GLN A 1 199 ? 5.585 7.331 0.299 1.00 86.19 199 GLN A N 1
ATOM 1619 C CA . GLN A 1 199 ? 4.992 8.642 0.036 1.00 86.19 199 GLN A CA 1
ATOM 1620 C C . GLN A 1 199 ? 5.292 9.630 1.185 1.00 86.19 199 GLN A C 1
ATOM 1622 O O . GLN A 1 199 ? 5.704 10.762 0.936 1.00 86.19 199 GLN A O 1
ATOM 1627 N N . TYR A 1 200 ? 5.189 9.200 2.446 1.00 88.12 200 TYR A N 1
ATOM 1628 C CA . TYR A 1 200 ? 5.588 10.008 3.605 1.00 88.12 200 TYR A CA 1
ATOM 1629 C C . TYR A 1 200 ? 7.067 10.426 3.557 1.00 88.12 200 TYR A C 1
ATOM 1631 O O . TYR A 1 200 ? 7.371 11.592 3.804 1.00 88.12 200 TYR A O 1
ATOM 1639 N N . LEU A 1 201 ? 7.983 9.523 3.198 1.00 84.75 201 LEU A N 1
ATOM 1640 C CA . LEU A 1 201 ? 9.407 9.849 3.052 1.00 84.75 201 LEU A CA 1
ATOM 1641 C C . LEU A 1 201 ? 9.652 10.879 1.940 1.00 84.75 201 LEU A C 1
ATOM 1643 O O . LEU A 1 201 ? 10.483 11.771 2.098 1.00 84.75 201 LEU A O 1
ATOM 1647 N N . ASN A 1 202 ? 8.904 10.784 0.840 1.00 81.50 202 ASN A N 1
ATOM 1648 C CA . ASN A 1 202 ? 9.047 11.679 -0.306 1.00 81.50 202 ASN A CA 1
ATOM 1649 C C . ASN A 1 202 ? 8.540 13.103 -0.027 1.00 81.50 202 ASN A C 1
ATOM 1651 O O . ASN A 1 202 ? 9.165 14.073 -0.454 1.00 81.50 202 ASN A O 1
ATOM 1655 N N . PHE A 1 203 ? 7.408 13.241 0.667 1.00 82.81 203 PHE A N 1
ATOM 1656 C CA . PHE A 1 203 ? 6.741 14.536 0.875 1.00 82.81 203 PHE A CA 1
ATOM 1657 C C . PHE A 1 203 ? 6.951 15.127 2.278 1.00 82.81 203 PHE A C 1
ATOM 1659 O O . PHE A 1 203 ? 6.710 16.316 2.503 1.00 82.81 203 PHE A O 1
ATOM 1666 N N . GLY A 1 204 ? 7.440 14.320 3.217 1.00 82.06 204 GLY A N 1
ATOM 1667 C CA . GLY A 1 204 ? 7.757 14.709 4.585 1.00 82.06 204 GLY A CA 1
ATOM 1668 C C . GLY A 1 204 ? 6.546 14.776 5.528 1.00 82.06 204 GLY A C 1
ATOM 1669 O O . GLY A 1 204 ? 5.394 14.664 5.119 1.00 82.06 204 GLY A O 1
ATOM 1670 N N . PRO A 1 205 ? 6.770 15.032 6.828 1.00 83.62 205 PRO A N 1
ATOM 1671 C CA . PRO A 1 205 ? 5.750 14.903 7.876 1.00 83.62 205 PRO A CA 1
ATOM 1672 C C . PRO A 1 205 ? 4.680 16.002 7.908 1.00 83.62 205 PRO A C 1
ATOM 1674 O O . PRO A 1 205 ? 3.815 15.995 8.778 1.00 83.62 205 PRO A O 1
ATOM 1677 N N . LYS A 1 206 ? 4.743 16.982 7.002 1.00 81.31 206 LYS A N 1
ATOM 1678 C CA . LYS A 1 206 ? 3.816 18.126 6.958 1.00 81.31 206 LYS A CA 1
ATOM 1679 C C . LYS A 1 206 ? 2.779 18.013 5.836 1.00 81.31 206 LYS A C 1
ATOM 1681 O O . LYS A 1 206 ? 2.170 19.018 5.478 1.00 81.31 206 LYS A O 1
ATOM 1686 N N . CYS A 1 207 ? 2.593 16.822 5.268 1.00 79.31 207 CYS A N 1
ATOM 1687 C CA . CYS A 1 207 ? 1.653 16.587 4.177 1.00 79.31 207 CYS A CA 1
ATOM 1688 C C . CYS A 1 207 ? 0.493 15.668 4.590 1.00 79.31 207 CYS A C 1
ATOM 1690 O O . CYS A 1 207 ? 0.608 14.850 5.500 1.00 79.31 207 CYS A O 1
ATOM 1692 N N . ILE A 1 208 ? -0.634 15.821 3.892 1.00 82.00 208 ILE A N 1
ATOM 1693 C CA . ILE A 1 208 ? -1.741 14.864 3.891 1.00 82.00 208 ILE A CA 1
ATOM 1694 C C . ILE A 1 208 ? -1.772 14.270 2.487 1.00 82.00 208 ILE A C 1
ATOM 1696 O O . ILE A 1 208 ? -1.898 15.008 1.510 1.00 82.00 208 ILE A O 1
ATOM 1700 N N . LEU A 1 209 ? -1.630 12.952 2.400 1.00 83.00 209 LEU A N 1
ATOM 1701 C CA . LEU A 1 209 ? -1.542 12.207 1.146 1.00 83.00 209 LEU A CA 1
ATOM 1702 C C . LEU A 1 209 ? -2.765 11.299 1.018 1.00 83.00 209 LEU A C 1
ATOM 1704 O O . LEU A 1 209 ?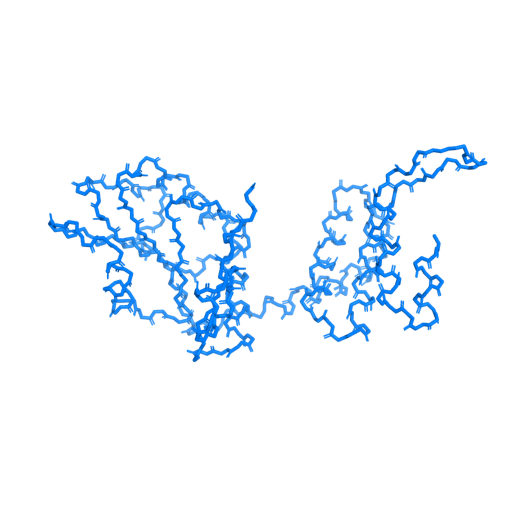 -3.329 10.870 2.023 1.00 83.00 209 LEU A O 1
ATOM 1708 N N . GLY A 1 210 ? -3.177 10.997 -0.210 1.00 78.00 210 GLY A N 1
ATOM 1709 C CA . GLY A 1 210 ? -4.249 10.038 -0.454 1.00 78.00 210 GLY A CA 1
ATOM 1710 C C . GLY A 1 210 ? -4.103 9.360 -1.809 1.00 78.00 210 GLY A C 1
ATOM 1711 O O . GLY A 1 210 ? -3.684 9.989 -2.781 1.00 78.00 210 GLY A O 1
ATOM 1712 N N . TYR A 1 211 ? -4.470 8.080 -1.851 1.00 68.25 211 TYR A N 1
ATOM 1713 C CA . TYR A 1 211 ? -4.316 7.191 -3.006 1.00 68.25 211 TYR A CA 1
ATOM 1714 C C . TYR A 1 211 ? -5.142 7.643 -4.229 1.00 68.25 211 TYR A C 1
ATOM 1716 O O . TYR A 1 211 ? -4.702 7.509 -5.367 1.00 68.25 211 TYR A O 1
ATOM 1724 N N . PHE A 1 212 ? -6.296 8.281 -3.992 1.00 68.12 212 PHE A N 1
ATOM 1725 C CA . PHE A 1 212 ? -7.151 8.893 -5.017 1.00 68.12 212 PHE A CA 1
ATOM 1726 C C . PHE A 1 212 ? -7.589 10.298 -4.599 1.00 68.12 212 PHE A C 1
ATOM 1728 O O . PHE A 1 212 ? -8.738 10.538 -4.223 1.00 68.12 212 PHE A O 1
ATOM 1735 N N . THR A 1 213 ? -6.663 11.252 -4.641 1.00 63.84 213 THR A N 1
ATOM 1736 C CA . THR A 1 213 ? -6.991 12.655 -4.362 1.00 63.84 213 THR A CA 1
ATOM 1737 C C . THR A 1 213 ? -7.390 13.391 -5.636 1.00 63.84 213 THR A C 1
ATOM 1739 O O . THR A 1 213 ? -6.829 13.191 -6.712 1.00 63.84 213 THR A O 1
ATOM 1742 N N . ARG A 1 214 ? -8.386 14.271 -5.516 1.00 63.28 214 ARG A N 1
ATOM 1743 C CA . ARG A 1 214 ? -8.669 15.310 -6.509 1.00 63.28 214 ARG A CA 1
ATOM 1744 C C . ARG A 1 214 ? -8.376 16.655 -5.871 1.00 63.28 214 ARG A C 1
ATOM 1746 O O . ARG A 1 214 ? -8.832 16.924 -4.761 1.00 63.28 214 ARG A O 1
ATOM 1753 N N . THR A 1 215 ? -7.654 17.509 -6.582 1.00 66.25 215 THR A N 1
ATOM 1754 C CA . THR A 1 215 ? -7.483 18.901 -6.169 1.00 66.25 215 THR A CA 1
ATOM 1755 C C . THR A 1 215 ? -8.762 19.659 -6.496 1.00 66.25 215 THR A C 1
ATOM 1757 O O . THR A 1 215 ? -9.107 19.828 -7.665 1.00 66.25 215 THR A O 1
ATOM 1760 N N . PHE A 1 216 ? -9.476 20.106 -5.466 1.00 68.31 216 PHE A N 1
ATOM 1761 C CA . PHE A 1 216 ? -10.618 20.998 -5.629 1.00 68.31 216 PHE A CA 1
ATOM 1762 C C . PHE A 1 216 ? -10.139 22.450 -5.573 1.00 68.31 216 PHE A C 1
ATOM 1764 O O . PHE A 1 216 ? -9.415 22.837 -4.658 1.00 68.31 216 PHE A O 1
ATOM 1771 N N . ASN A 1 217 ? -10.570 23.265 -6.530 1.00 76.12 217 ASN A N 1
ATOM 1772 C CA . ASN A 1 217 ? -10.611 24.716 -6.381 1.00 76.12 217 ASN A CA 1
ATOM 1773 C C . ASN A 1 217 ? -12.042 25.158 -6.024 1.00 76.12 217 ASN A C 1
ATOM 1775 O O . ASN A 1 217 ? -12.959 24.336 -5.956 1.00 76.12 217 ASN A O 1
ATOM 1779 N N . GLN A 1 218 ? -12.236 26.459 -5.793 1.00 77.75 218 GLN A N 1
ATOM 1780 C CA . GLN A 1 218 ? -13.523 27.025 -5.369 1.00 77.75 218 GLN A CA 1
ATOM 1781 C C . GLN A 1 218 ? -14.688 26.677 -6.316 1.00 77.75 218 GLN A C 1
ATOM 1783 O O . GLN A 1 218 ? -15.831 26.573 -5.875 1.00 77.75 218 GLN A O 1
ATOM 1788 N N . GLU A 1 219 ? -14.411 26.447 -7.600 1.00 83.94 219 GLU A N 1
ATOM 1789 C CA . GLU A 1 219 ? -15.425 26.108 -8.600 1.00 83.94 219 GLU A CA 1
ATOM 1790 C C . GLU A 1 219 ? -15.571 24.599 -8.841 1.00 83.94 219 GLU A C 1
ATOM 1792 O O . GLU A 1 219 ? -16.568 24.171 -9.422 1.00 83.94 219 GLU A O 1
ATOM 1797 N N . SER A 1 220 ? -14.623 23.773 -8.385 1.00 77.12 220 SER A N 1
ATOM 1798 C CA . SER A 1 220 ? -14.618 22.325 -8.634 1.00 77.12 220 SER A CA 1
ATOM 1799 C C . SER A 1 220 ? -15.846 21.606 -8.073 1.00 77.12 220 SER A C 1
ATOM 1801 O O . SER A 1 220 ? -16.288 20.626 -8.665 1.00 77.12 220 SER A O 1
ATOM 1803 N N . TYR A 1 221 ? -16.416 22.089 -6.963 1.00 71.81 221 TYR A N 1
ATOM 1804 C CA . TYR A 1 221 ? -17.657 21.533 -6.414 1.00 71.81 221 TYR A CA 1
ATOM 1805 C C . TYR A 1 221 ? -18.853 21.820 -7.333 1.00 71.81 221 TYR A C 1
ATOM 1807 O O . TYR A 1 221 ? -19.598 20.913 -7.691 1.00 71.81 221 TYR A O 1
ATOM 1815 N N . TRP A 1 222 ? -18.994 23.071 -7.778 1.00 78.19 222 TRP A N 1
ATOM 1816 C CA . TRP A 1 222 ? -20.122 23.524 -8.599 1.00 78.19 222 TRP A CA 1
ATOM 1817 C C . TRP A 1 222 ? -20.068 23.017 -10.042 1.00 78.19 222 TRP A C 1
ATOM 1819 O O . TRP A 1 222 ? -21.105 22.874 -10.681 1.00 78.19 222 TRP A O 1
ATOM 1829 N N . LYS A 1 223 ? -18.866 22.729 -10.553 1.00 74.75 223 LYS A N 1
ATOM 1830 C CA . LYS A 1 223 ? -18.642 22.216 -11.913 1.00 74.75 223 LYS A CA 1
ATOM 1831 C C . LYS A 1 223 ? -18.529 20.692 -11.991 1.00 74.75 223 LYS A C 1
ATOM 1833 O O . LYS A 1 223 ? -18.277 20.159 -13.068 1.00 74.75 223 LYS A O 1
ATOM 1838 N N . SER A 1 224 ? -18.684 19.978 -10.876 1.00 74.00 224 SER A N 1
ATOM 1839 C CA . SER A 1 224 ? -18.635 18.515 -10.861 1.00 74.00 224 SER A CA 1
ATOM 1840 C C . SER A 1 224 ? -19.848 17.937 -11.599 1.00 74.00 224 SER A C 1
ATOM 1842 O O . SER A 1 224 ? -20.950 17.918 -11.059 1.00 74.00 224 SER A O 1
ATOM 1844 N N . THR A 1 225 ? -19.649 17.390 -12.800 1.00 66.88 225 THR A N 1
ATOM 1845 C CA . THR A 1 225 ? -20.700 16.700 -13.577 1.00 66.88 225 THR A CA 1
ATOM 1846 C C . THR A 1 225 ? -20.987 15.269 -13.098 1.00 66.88 225 THR A C 1
ATOM 1848 O O . THR A 1 225 ? -21.603 14.491 -13.818 1.00 66.88 225 THR A O 1
ATOM 1851 N N . GLY A 1 226 ? -20.550 14.908 -11.886 1.00 57.72 226 GLY A N 1
ATOM 1852 C CA . GLY A 1 226 ? -20.538 13.523 -11.412 1.00 57.72 226 GLY A CA 1
ATOM 1853 C C . GLY A 1 226 ? -19.420 12.718 -12.081 1.00 57.72 226 GLY A C 1
ATOM 1854 O O . GLY A 1 226 ? -19.004 13.008 -13.204 1.00 57.72 226 GLY A O 1
ATOM 1855 N N . ALA A 1 227 ? -18.864 11.734 -11.373 1.00 53.69 227 ALA A N 1
ATOM 1856 C CA . ALA A 1 227 ? -17.984 10.767 -12.020 1.00 53.69 227 ALA A CA 1
ATOM 1857 C C . ALA A 1 227 ? -18.844 9.880 -12.939 1.00 53.69 227 ALA A C 1
ATOM 1859 O O . ALA A 1 227 ? -19.894 9.423 -12.483 1.00 53.69 227 ALA A O 1
ATOM 1860 N N . PRO A 1 228 ? -18.446 9.638 -14.201 1.00 50.34 228 PRO A N 1
ATOM 1861 C CA . PRO A 1 228 ? -19.026 8.539 -14.956 1.00 50.34 228 PRO A CA 1
ATOM 1862 C C . PRO A 1 228 ? -18.644 7.253 -14.214 1.00 50.34 228 PRO A C 1
ATOM 1864 O O . PRO A 1 228 ? -17.457 6.944 -14.096 1.00 50.34 228 PRO A O 1
ATOM 1867 N N . TYR A 1 229 ? -19.641 6.598 -13.622 1.00 39.97 229 TYR A N 1
ATOM 1868 C CA . TYR A 1 229 ? -19.513 5.258 -13.055 1.00 39.97 229 TYR A CA 1
ATOM 1869 C C . TYR A 1 229 ? -19.743 4.226 -14.154 1.00 39.97 229 TYR A C 1
ATOM 1871 O O . TYR A 1 229 ? -20.675 4.446 -14.963 1.00 39.97 229 TYR A O 1
#

Foldseek 3Di:
DVLVVCVVVVNLVVSLVVLVVLQDQDDDPDPDRRDRPQALVSLQSNLVSCVSVVNLVSSLVSLVSSLVRCVPPPPPPDDPVRPVVSVVSNCVLPPPDPPPAEEEEEEEDAPPLVLVVVVQVLLVLAPDDRYAYEYEYQHCDDHDPVVHDPVRYDYDYDPHRPDPCVVVVRVVVDPGPPYHYDYSPDRHDNHNSSVVVSVCVVPHRPDDDDPDDDDDDPCNVVPPPDDPD

Organism: NCBI:txid412755

Sequence (229 aa):
MLGTTYAFLGRHTKAIEYWIDSFKINTGDFIFCPISRNDAQTWDWISLAFANLGKKDEMKTACHQALREEKENGPGLLPPEKIRILEAIVDQTNAPLDPNVTIEVCFLIYKRHQRLPEILNQLKAQTIQNFKVNIWNNSGKKLDISNFPQDRIQITSPKENVGSQARFKLAKKTTGNPIIFFDDDEDLRPDFIEYHYNQYLNFGPKCILGYFTRTFNQESYWKSTGAPY

pLDDT: mean 87.49, std 11.85, range [39.97, 98.5]

Solvent-accessible surface area (backbone atoms only — not comparable to full-atom values): 13612 Å² total; per-residue (Å²): 112,66,20,60,56,30,40,76,71,69,37,30,73,62,12,42,54,43,46,62,55,32,48,50,71,70,84,74,98,55,100,60,85,67,72,56,48,78,42,25,54,52,27,43,53,42,14,53,32,25,53,78,70,70,37,63,68,63,14,48,54,23,35,55,50,13,56,48,34,29,72,76,76,50,70,78,66,59,56,71,70,55,50,54,50,42,49,50,63,56,46,64,70,58,56,71,71,56,88,85,52,40,35,29,39,37,38,51,39,63,87,48,70,84,46,44,63,59,54,49,50,37,59,69,55,28,76,62,74,80,51,35,40,40,37,40,38,47,51,82,64,91,78,80,58,85,89,48,67,69,94,36,50,48,76,49,69,56,98,62,68,63,69,78,59,45,59,64,58,47,61,72,70,56,85,39,59,58,71,45,76,55,61,73,84,67,84,66,55,45,51,49,67,46,53,54,50,54,49,40,70,75,68,37,97,89,62,88,84,65,98,84,71,77,91,72,56,95,55,47,71,82,67,56,85,66,81,89,125

Nearest PDB structures (foldseek):
  8vh8-assembly4_D  TM=7.419E-01  e=2.411E-04  Pasteurella multocida
  5djs-assembly1_A  TM=3.288E-01  e=2.028E-04  Thermobaculum terrenum
  8z3s-assembly1_C  TM=3.045E-01  e=9.829E-02  Homo sapiens
  5wby-assembly2_A  TM=5.253E-01  e=3.151E+00  Homo sapiens
  8gh9-assembly1_A  TM=3.086E-01  e=2.625E-01  Homo sapiens

Secondary structure (DSSP, 8-state):
-HHHHHHHTT-HHHHHHHHHHTTS---S--SSPPPP--SHHHHHHHHHHHHHTT-HHHHHHHHHHHHHHHHHS-TTSS-HHHHHHHHHHHHTTS----TT--EEEEEEESS-GGGHHHHHHHHHT-S---EEEEEEE-SSSPPP-TTS-GGGEEEE--SS--GGGHHHHHHTT---SSEEE--TT----TTHHHHHHHHHHHH-TT----TT-----TTTTTT------

Radius of gyration: 22.35 Å; Cα contacts (8 Å, |Δi|>4): 277; chains: 1; bounding box: 47×45×66 Å